Protein AF-A0A8C6F2P6-F1 (afdb_monomer_lite)

Radius of gyration: 25.36 Å; chains: 1; bounding box: 56×46×68 Å

Organism: Monodon monoceros (NCBI:txid40151)

Sequence (202 aa):
MPDSWDNNVYPEPPRRTPAPSPQTTLTNPITYFTKAFDLLVDRPVTLAREFIERQHAKNRYYYYHREFRRVPDITECKEKDILCMFEAEMQWRRDYKVDQEIVNIIQERLKACQQREGESYRQNCTKELEQFTQVAKAYQDRCESAPPQPAPSYSCFCHLTSQSSFQSPQSWVLDVLLISPISGGCRRKPPHLIPYLLNNLS

pLDDT: mean 73.58, std 22.23, range [26.72, 96.75]

Foldseek 3Di:
DDPPDDCLLVPDDPDDDDDDDDPDPDDDVVVVVVVCCCVVPVVVVVVVVVVVVVVCVVPPDDDDDDDDDDADAPVPDDPPPPVSPVVNVVVVVVLLVVLVVVLVSLVVNLVVLCVVCPPNSVPPVVVSVVLNVVSVVLNVVQLVLDDDDPDDPDDPPPPPPPDDDPDPPDDPDDDDDDPDPPPDPDDPRRDRSVVSSCVSVD

InterPro domains:
  IPR019377 NADH-ubiquinone oxidoreductase, subunit 10 [PF10249] (42-143)
  IPR039993 NADH dehydrogenase [ubiquinone] 1 beta subcomplex subunit 10 [PTHR13094] (1-146)

Structure (mmCIF, N/CA/C/O backbone):
data_AF-A0A8C6F2P6-F1
#
_entry.id   AF-A0A8C6F2P6-F1
#
loop_
_atom_site.group_PDB
_atom_site.id
_atom_site.type_symbol
_atom_site.label_atom_id
_atom_site.label_alt_id
_atom_site.label_comp_id
_atom_site.label_asym_id
_atom_site.label_entity_id
_atom_site.label_seq_id
_atom_site.pdbx_PDB_ins_code
_atom_site.Cartn_x
_atom_site.Cartn_y
_atom_site.Cartn_z
_atom_site.occupancy
_atom_site.B_iso_or_equiv
_atom_site.auth_seq_id
_atom_site.auth_comp_id
_atom_site.auth_asym_id
_atom_site.auth_atom_id
_atom_site.pdbx_PDB_model_num
ATOM 1 N N . MET A 1 1 ? 5.471 -7.894 -16.381 1.00 46.66 1 MET A N 1
ATOM 2 C CA . MET A 1 1 ? 5.264 -7.213 -15.091 1.00 46.66 1 MET A CA 1
ATOM 3 C C . MET A 1 1 ? 3.750 -7.214 -14.879 1.00 46.66 1 MET A C 1
ATOM 5 O O . MET A 1 1 ? 3.098 -6.762 -15.806 1.00 46.66 1 MET A O 1
ATOM 9 N N . PRO A 1 2 ? 3.168 -7.894 -13.870 1.00 58.34 2 PRO A N 1
ATOM 10 C CA . PRO A 1 2 ? 1.708 -8.006 -13.784 1.00 58.34 2 PRO A CA 1
ATOM 11 C C . PRO A 1 2 ? 1.078 -6.625 -13.563 1.00 58.34 2 PRO A C 1
ATOM 13 O O . PRO A 1 2 ? 1.587 -5.848 -12.766 1.00 58.34 2 PRO A O 1
ATOM 16 N N . ASP A 1 3 ? -0.028 -6.338 -14.247 1.00 59.94 3 ASP A N 1
ATOM 17 C CA . ASP A 1 3 ? -0.685 -5.018 -14.263 1.00 59.94 3 ASP A CA 1
ATOM 18 C C . ASP A 1 3 ? -1.428 -4.673 -12.950 1.00 59.94 3 ASP A C 1
ATOM 20 O O . ASP A 1 3 ? -2.363 -3.878 -12.947 1.00 59.94 3 ASP A O 1
ATOM 24 N N . SER A 1 4 ? -1.090 -5.319 -11.828 1.00 60.56 4 SER A N 1
ATOM 25 C CA . SER A 1 4 ? -1.931 -5.326 -10.624 1.00 60.56 4 SER A CA 1
ATOM 26 C C . SER A 1 4 ? -1.644 -4.218 -9.613 1.00 60.56 4 SER A C 1
ATOM 28 O O . SER A 1 4 ? -2.439 -4.056 -8.690 1.00 60.56 4 SER A O 1
ATOM 30 N N . TRP A 1 5 ? -0.523 -3.497 -9.704 1.00 69.69 5 TRP A N 1
ATOM 31 C CA . TRP A 1 5 ? -0.254 -2.387 -8.782 1.00 69.69 5 TRP A CA 1
ATOM 32 C C . TRP A 1 5 ? -0.695 -1.053 -9.368 1.00 69.69 5 TRP A C 1
ATOM 34 O O . TRP A 1 5 ? -0.497 -0.758 -10.544 1.00 69.69 5 TRP A O 1
ATOM 44 N N . ASP A 1 6 ? -1.277 -0.228 -8.505 1.00 77.88 6 ASP A N 1
ATOM 45 C CA . ASP A 1 6 ? -1.664 1.130 -8.849 1.00 77.88 6 ASP A CA 1
ATOM 46 C C . ASP A 1 6 ? -0.414 2.022 -8.925 1.00 77.88 6 ASP A C 1
ATOM 48 O O . ASP A 1 6 ? 0.260 2.262 -7.919 1.00 77.88 6 ASP A O 1
ATOM 52 N N . ASN A 1 7 ? -0.109 2.527 -10.125 1.00 73.19 7 ASN A N 1
ATOM 53 C CA . ASN A 1 7 ? 1.026 3.422 -10.376 1.00 73.19 7 ASN A CA 1
ATOM 54 C C . ASN A 1 7 ? 0.934 4.731 -9.574 1.00 73.19 7 ASN A C 1
ATOM 56 O O . ASN A 1 7 ? 1.956 5.369 -9.331 1.00 73.19 7 ASN A O 1
ATOM 60 N N . ASN A 1 8 ? -0.262 5.127 -9.125 1.00 76.81 8 ASN A N 1
ATOM 61 C CA . ASN A 1 8 ? -0.417 6.292 -8.256 1.00 76.81 8 ASN A CA 1
ATOM 62 C C . ASN A 1 8 ? 0.064 6.005 -6.823 1.00 76.81 8 ASN A C 1
ATOM 64 O O . ASN A 1 8 ? 0.518 6.902 -6.108 1.00 76.81 8 ASN A O 1
ATOM 68 N N . VAL A 1 9 ? -0.013 4.740 -6.392 1.00 80.88 9 VAL A N 1
ATOM 69 C CA . VAL A 1 9 ? 0.509 4.297 -5.095 1.00 80.88 9 VAL A CA 1
ATOM 70 C C . VAL A 1 9 ? 1.996 3.950 -5.192 1.00 80.88 9 VAL A C 1
ATOM 72 O O . VAL A 1 9 ? 2.742 4.214 -4.249 1.00 80.88 9 VAL A O 1
ATOM 75 N N . TYR A 1 10 ? 2.450 3.419 -6.322 1.00 80.56 10 TYR A N 1
ATOM 76 C CA . TYR A 1 10 ? 3.851 3.084 -6.566 1.00 80.56 10 TYR A CA 1
ATOM 77 C C . TYR A 1 10 ? 4.365 3.807 -7.814 1.00 80.56 10 TYR A C 1
ATOM 79 O O . TYR A 1 10 ? 4.415 3.216 -8.893 1.00 80.56 10 TYR A O 1
ATOM 87 N N . PRO A 1 11 ? 4.750 5.090 -7.690 1.00 79.75 11 PRO A N 1
ATOM 88 C CA . PRO A 1 11 ? 5.224 5.846 -8.835 1.00 79.75 11 PRO A CA 1
ATOM 89 C C . PRO A 1 11 ? 6.597 5.337 -9.293 1.00 79.75 11 PRO A C 1
ATOM 91 O O . PRO A 1 11 ? 7.581 5.307 -8.540 1.00 79.75 11 PRO A O 1
ATOM 94 N N . GLU A 1 12 ? 6.669 4.977 -10.572 1.00 77.06 12 GLU A N 1
ATOM 95 C CA . GLU A 1 12 ? 7.916 4.743 -11.288 1.00 77.06 12 GLU A CA 1
ATOM 96 C C . GLU A 1 12 ? 8.078 5.814 -12.376 1.00 77.06 12 GLU A C 1
ATOM 98 O O . GLU A 1 12 ? 7.203 5.952 -13.236 1.00 77.06 12 GLU A O 1
ATOM 103 N N . PRO A 1 13 ? 9.181 6.588 -12.379 1.00 76.56 13 PRO A N 1
ATOM 104 C CA . PRO A 1 13 ? 9.458 7.477 -13.496 1.00 76.56 13 PRO A CA 1
ATOM 105 C C . PRO A 1 13 ? 9.690 6.648 -14.771 1.00 76.56 13 PRO A C 1
ATOM 107 O O . PRO A 1 13 ? 10.211 5.529 -14.698 1.00 76.56 13 PRO A O 1
ATOM 110 N N . PRO A 1 14 ? 9.355 7.183 -15.960 1.00 78.62 14 PRO A N 1
ATOM 111 C CA . PRO A 1 14 ? 9.569 6.470 -17.212 1.00 78.62 14 PRO A CA 1
ATOM 112 C C . PRO A 1 14 ? 11.051 6.112 -17.367 1.00 78.62 14 PRO A C 1
ATOM 114 O O . PRO A 1 14 ? 11.929 6.963 -17.192 1.00 78.62 14 PRO A O 1
ATOM 117 N N . ARG A 1 15 ? 11.337 4.849 -17.704 1.00 76.62 15 ARG A N 1
ATOM 118 C CA . ARG A 1 15 ? 12.711 4.361 -17.878 1.00 76.62 15 ARG A CA 1
ATOM 119 C C . ARG A 1 15 ? 13.393 5.119 -19.018 1.00 76.62 15 ARG A C 1
ATOM 121 O O . ARG A 1 15 ? 13.010 4.985 -20.176 1.00 76.62 15 ARG A O 1
ATOM 128 N N . ARG A 1 16 ? 14.429 5.895 -18.690 1.00 74.88 16 ARG A N 1
ATOM 129 C CA . ARG A 1 16 ? 15.288 6.594 -19.658 1.00 74.88 16 ARG A CA 1
ATOM 130 C C . ARG A 1 16 ? 16.589 5.819 -19.834 1.00 74.88 16 ARG A C 1
ATOM 132 O O . ARG A 1 16 ? 17.617 6.188 -19.277 1.00 74.88 16 ARG A O 1
ATOM 139 N N . THR A 1 17 ? 16.547 4.715 -20.572 1.00 77.31 17 THR A N 1
ATOM 140 C CA . THR A 1 17 ? 17.775 4.021 -20.983 1.00 77.31 17 THR A CA 1
ATOM 141 C C . THR A 1 17 ? 18.340 4.707 -22.227 1.00 77.31 17 THR A C 1
ATOM 143 O O . THR A 1 17 ? 17.623 4.777 -23.230 1.00 77.31 17 THR A O 1
ATOM 146 N N . PRO A 1 18 ? 19.581 5.229 -22.199 1.00 78.75 18 PRO A N 1
ATOM 147 C CA . PRO A 1 18 ? 20.191 5.798 -23.393 1.00 78.75 18 PRO A CA 1
ATOM 148 C C . PRO A 1 18 ? 20.331 4.720 -24.470 1.00 78.75 18 PRO A C 1
ATOM 150 O O . PRO A 1 18 ? 20.558 3.546 -24.167 1.00 78.75 18 PRO A O 1
ATOM 153 N N . ALA A 1 19 ? 20.189 5.119 -25.735 1.00 78.75 19 ALA A N 1
ATOM 154 C CA . ALA A 1 19 ? 20.430 4.213 -26.847 1.00 78.75 19 ALA A CA 1
ATOM 155 C C . ALA A 1 19 ? 21.880 3.696 -26.776 1.00 78.75 19 ALA A C 1
ATOM 157 O O . ALA A 1 19 ? 22.791 4.500 -26.556 1.00 78.75 19 ALA A O 1
ATOM 158 N N . PRO A 1 20 ? 22.120 2.386 -26.961 1.00 76.25 20 PRO A N 1
ATOM 159 C CA . PRO A 1 20 ? 23.476 1.856 -26.986 1.00 76.25 20 PRO A CA 1
ATOM 160 C C . PRO A 1 20 ? 24.289 2.522 -28.106 1.00 76.25 20 PRO A C 1
ATOM 162 O O . PRO A 1 20 ? 23.975 2.349 -29.282 1.00 76.25 20 PRO A O 1
ATOM 165 N N . SER A 1 21 ? 25.332 3.278 -27.755 1.00 72.88 21 SER A N 1
ATOM 166 C CA . SER A 1 21 ? 26.277 3.883 -28.701 1.00 72.88 21 SER A CA 1
ATOM 167 C C . SER A 1 21 ? 27.622 3.140 -28.643 1.00 72.88 21 SER A C 1
ATOM 169 O O . SER A 1 21 ? 28.472 3.447 -27.803 1.00 72.88 21 SE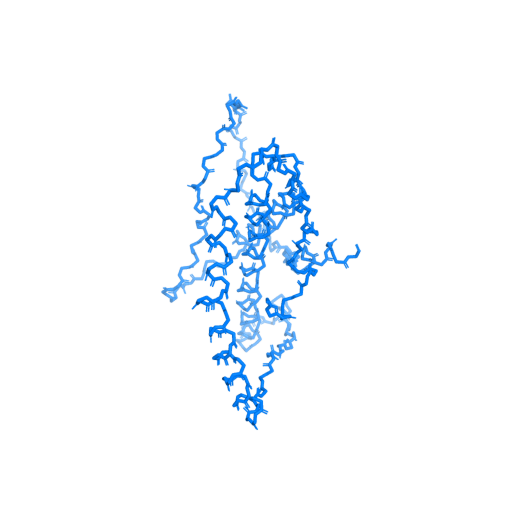R A O 1
ATOM 171 N N . PRO A 1 22 ? 27.841 2.110 -29.484 1.00 74.06 22 PRO A N 1
ATOM 172 C CA . PRO A 1 22 ? 29.105 1.381 -29.486 1.00 74.06 22 PRO A CA 1
ATOM 173 C C . PRO A 1 22 ? 30.228 2.290 -30.007 1.00 74.06 22 PRO A C 1
ATOM 175 O O . PRO A 1 22 ? 30.217 2.703 -31.162 1.00 74.06 22 PRO A O 1
ATOM 178 N N . GLN A 1 23 ? 31.199 2.611 -29.149 1.00 69.38 23 GLN A N 1
ATOM 179 C CA . GLN A 1 23 ? 32.386 3.396 -29.524 1.00 69.38 23 GLN A CA 1
ATOM 180 C C . GLN A 1 23 ? 33.466 2.542 -30.214 1.00 69.38 23 GLN A C 1
ATOM 182 O O . GLN A 1 23 ? 34.412 3.075 -30.787 1.00 69.38 23 GLN A O 1
ATOM 187 N N . THR A 1 24 ? 33.327 1.214 -30.172 1.00 70.69 24 THR A N 1
ATOM 188 C CA . THR A 1 24 ? 34.270 0.241 -30.729 1.00 70.69 24 THR A CA 1
ATOM 189 C C . THR A 1 24 ? 33.552 -0.734 -31.666 1.00 70.69 24 THR A C 1
ATOM 191 O O . THR A 1 24 ? 32.377 -1.051 -31.487 1.00 70.69 24 THR A O 1
ATOM 194 N N . THR A 1 25 ? 34.264 -1.227 -32.683 1.00 68.44 25 THR A N 1
ATOM 195 C CA . THR A 1 25 ? 33.764 -2.242 -33.632 1.00 68.44 25 THR A CA 1
ATOM 196 C C . THR A 1 25 ? 33.725 -3.652 -33.034 1.00 68.44 25 THR A C 1
ATOM 198 O O . THR A 1 25 ? 33.113 -4.554 -33.606 1.00 68.44 25 THR A O 1
ATOM 201 N N . LEU A 1 26 ? 34.370 -3.854 -31.878 1.00 69.56 26 LEU A N 1
ATOM 202 C CA . LEU A 1 26 ? 34.369 -5.120 -31.157 1.00 69.56 26 LEU A CA 1
ATOM 203 C C . LEU A 1 26 ? 33.031 -5.298 -30.428 1.00 69.56 26 LEU A C 1
ATOM 205 O O . LEU A 1 26 ? 32.607 -4.446 -29.651 1.00 69.56 26 LEU A O 1
ATOM 209 N N . THR A 1 27 ? 32.356 -6.418 -30.678 1.00 72.44 27 THR A N 1
ATOM 210 C CA . THR A 1 27 ? 31.043 -6.695 -30.081 1.00 72.44 27 THR A CA 1
ATOM 211 C C . THR A 1 27 ? 31.173 -6.942 -28.576 1.00 72.44 27 THR A C 1
ATOM 213 O O . THR A 1 27 ? 31.923 -7.818 -28.150 1.00 72.44 27 THR A O 1
ATOM 216 N N . ASN A 1 28 ? 30.413 -6.202 -27.762 1.00 78.06 28 ASN A N 1
ATOM 217 C CA . ASN A 1 28 ? 30.396 -6.384 -26.309 1.00 78.06 28 ASN A CA 1
ATOM 218 C C . ASN A 1 28 ? 29.835 -7.773 -25.940 1.00 78.06 28 ASN A C 1
ATOM 220 O O . ASN A 1 28 ? 28.692 -8.068 -26.317 1.00 78.06 28 ASN A O 1
ATOM 224 N N . PRO A 1 29 ? 30.551 -8.602 -25.152 1.00 86.44 29 PRO A N 1
ATOM 225 C CA . PRO A 1 29 ? 30.120 -9.967 -24.824 1.00 86.44 29 PRO A CA 1
ATOM 226 C C . PRO A 1 29 ? 28.789 -10.000 -24.062 1.00 86.44 29 PRO A C 1
ATOM 228 O O . PRO A 1 29 ? 28.013 -10.939 -24.214 1.00 86.44 29 PRO A O 1
ATOM 231 N N . ILE A 1 30 ? 28.476 -8.936 -23.315 1.00 85.44 30 ILE A N 1
ATOM 232 C CA . ILE A 1 30 ? 27.203 -8.762 -22.599 1.00 85.44 30 ILE A CA 1
ATOM 233 C C . ILE A 1 30 ? 26.008 -8.923 -23.549 1.00 85.44 30 ILE A C 1
ATOM 235 O O . ILE A 1 30 ? 25.045 -9.595 -23.204 1.00 85.44 30 ILE A O 1
ATOM 239 N N . THR A 1 31 ? 26.087 -8.389 -24.772 1.00 84.75 31 THR A N 1
ATOM 240 C CA . THR A 1 31 ? 24.979 -8.463 -25.742 1.00 84.75 31 THR A CA 1
ATOM 241 C C . THR A 1 31 ? 24.744 -9.867 -26.301 1.00 84.75 31 THR A C 1
ATOM 243 O O . THR A 1 31 ? 23.639 -10.179 -26.742 1.00 84.75 31 THR A O 1
ATOM 246 N N . TYR A 1 32 ? 25.772 -10.719 -26.299 1.00 87.50 32 TYR A N 1
ATOM 247 C CA . TYR A 1 32 ? 25.639 -12.124 -26.676 1.00 87.50 32 TYR A CA 1
ATOM 248 C C . TYR A 1 32 ? 25.040 -12.932 -25.525 1.00 87.50 32 TYR A C 1
ATOM 250 O O . TYR A 1 32 ? 24.108 -13.703 -25.740 1.00 87.50 32 TYR A O 1
ATOM 258 N N . PHE A 1 33 ? 25.524 -12.709 -24.298 1.00 91.31 33 PHE A N 1
ATOM 259 C CA . PHE A 1 33 ? 24.988 -13.365 -23.107 1.00 91.31 33 PHE A CA 1
ATOM 260 C C . PHE A 1 33 ? 23.517 -13.030 -22.863 1.00 91.31 33 PHE A C 1
ATOM 262 O O . PHE A 1 33 ? 22.756 -13.945 -22.563 1.00 91.31 33 PHE A O 1
ATOM 269 N N . THR A 1 34 ? 23.089 -11.775 -23.046 1.00 89.56 34 THR A N 1
ATOM 270 C CA . THR A 1 34 ? 21.667 -11.413 -22.916 1.00 89.56 34 THR A CA 1
ATOM 271 C C . THR A 1 34 ? 20.818 -12.146 -23.947 1.00 89.56 34 THR A C 1
ATOM 273 O O . THR A 1 34 ? 19.865 -12.813 -23.578 1.00 89.56 34 THR A O 1
ATOM 276 N N . LYS A 1 35 ? 21.221 -12.155 -25.224 1.00 90.50 35 LYS A N 1
ATOM 277 C CA . LYS A 1 35 ? 20.496 -12.894 -26.273 1.00 90.50 35 LYS A CA 1
ATOM 278 C C . LYS A 1 35 ? 20.448 -14.403 -26.020 1.00 90.50 35 LYS A C 1
ATOM 280 O O . LYS A 1 35 ? 19.440 -15.043 -26.309 1.00 90.50 35 LYS A O 1
ATOM 285 N N . ALA A 1 36 ? 21.538 -14.980 -25.515 1.00 93.88 36 ALA A N 1
ATOM 286 C CA . ALA A 1 36 ? 21.587 -16.392 -25.155 1.00 93.88 36 ALA A CA 1
ATOM 287 C C . ALA A 1 36 ? 20.653 -16.692 -23.975 1.00 93.88 36 ALA A C 1
ATOM 289 O O . ALA A 1 36 ? 19.927 -17.682 -24.019 1.00 93.88 36 ALA A O 1
ATOM 290 N N . PHE A 1 37 ? 20.627 -15.827 -22.961 1.00 94.25 37 PHE A N 1
ATOM 291 C CA . PHE A 1 37 ? 19.714 -15.934 -21.825 1.00 94.25 37 PHE A CA 1
ATOM 292 C C . PHE A 1 37 ? 18.248 -15.807 -22.260 1.00 94.25 37 PHE A C 1
ATOM 294 O O . PHE A 1 37 ? 17.435 -16.664 -21.910 1.00 94.25 37 PHE A O 1
ATOM 301 N N . ASP A 1 38 ? 17.934 -14.828 -23.1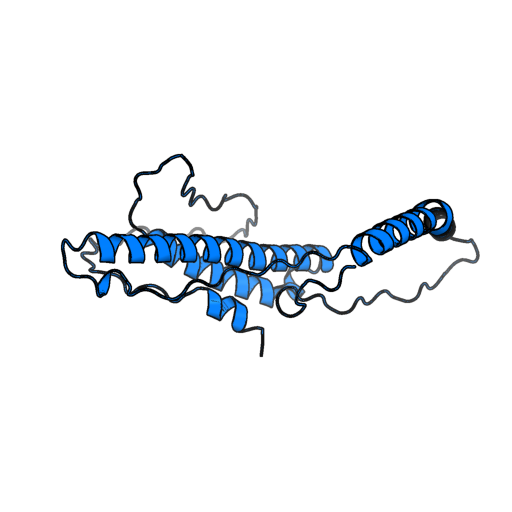10 1.00 92.56 38 ASP A N 1
ATOM 302 C CA . ASP A 1 38 ? 16.588 -14.617 -23.646 1.00 92.56 38 ASP A CA 1
ATOM 303 C C . ASP A 1 38 ? 16.075 -15.875 -24.375 1.00 92.56 38 ASP A C 1
ATOM 305 O O . ASP A 1 38 ? 14.917 -16.280 -24.243 1.00 92.56 38 ASP A O 1
ATOM 309 N N . LEU A 1 39 ? 16.951 -16.522 -25.153 1.00 94.56 39 LEU A N 1
ATOM 310 C CA . LEU A 1 39 ? 16.616 -17.712 -25.934 1.00 94.56 39 LEU A CA 1
ATOM 311 C C . LEU A 1 39 ? 16.529 -18.985 -25.081 1.00 94.56 39 LEU A C 1
ATOM 313 O O . LEU A 1 39 ? 15.616 -19.785 -25.285 1.00 94.56 39 LEU A O 1
ATOM 317 N N . LEU A 1 40 ? 17.490 -19.195 -24.179 1.00 94.94 40 LEU A N 1
ATOM 318 C CA . LEU A 1 40 ? 17.643 -20.444 -23.428 1.00 94.94 40 LEU A CA 1
ATOM 319 C C . LEU A 1 40 ? 16.801 -20.489 -22.153 1.00 94.94 40 LEU A C 1
ATOM 321 O O . LEU A 1 40 ? 16.436 -21.580 -21.724 1.00 94.94 40 LEU A O 1
ATOM 325 N N . VAL A 1 41 ? 16.508 -19.338 -21.543 1.00 95.38 41 VAL A N 1
ATOM 326 C CA . VAL A 1 41 ? 15.847 -19.254 -20.233 1.00 95.38 41 VAL A CA 1
ATOM 327 C C . VAL A 1 41 ? 14.512 -18.524 -20.335 1.00 95.38 41 VAL A C 1
ATOM 329 O O . VAL A 1 41 ? 13.477 -19.130 -20.052 1.00 95.38 41 VAL A O 1
ATOM 332 N N . ASP A 1 42 ? 14.488 -17.270 -20.791 1.00 94.56 42 ASP A N 1
ATOM 333 C CA . ASP A 1 42 ? 13.252 -16.471 -20.746 1.00 94.56 42 ASP A CA 1
ATOM 334 C C . ASP A 1 42 ? 12.153 -17.024 -21.654 1.00 94.56 42 ASP A C 1
ATOM 336 O O . ASP A 1 42 ? 10.991 -17.108 -21.246 1.00 94.56 42 ASP A O 1
ATOM 340 N N . ARG A 1 43 ? 12.490 -17.461 -22.873 1.00 94.88 43 ARG A N 1
ATOM 341 C CA . ARG A 1 43 ? 11.512 -18.075 -23.785 1.00 94.88 43 ARG A CA 1
ATOM 342 C C . ARG A 1 43 ? 10.850 -19.338 -23.227 1.00 94.88 43 ARG A C 1
ATOM 344 O O . ARG A 1 43 ? 9.617 -19.368 -23.198 1.00 94.88 43 ARG A O 1
ATOM 351 N N . PRO A 1 44 ? 11.583 -20.381 -22.791 1.00 96.75 44 PRO A N 1
ATOM 352 C CA . PRO A 1 44 ? 10.933 -21.565 -22.235 1.00 96.75 44 PRO A CA 1
ATOM 353 C C . PRO A 1 44 ? 10.149 -21.259 -20.952 1.00 96.75 44 PRO A C 1
ATOM 355 O O . PRO A 1 44 ? 9.058 -21.803 -20.775 1.00 96.75 44 PRO A O 1
ATOM 358 N N . VAL A 1 45 ? 10.632 -20.346 -20.099 1.00 96.12 45 VAL A N 1
ATOM 359 C CA . VAL A 1 45 ? 9.893 -19.891 -18.906 1.00 96.12 45 VAL A CA 1
ATOM 360 C C . VAL A 1 45 ? 8.586 -19.193 -19.293 1.00 96.12 45 VAL A C 1
ATOM 362 O O . VAL A 1 45 ? 7.548 -19.446 -18.679 1.00 96.12 45 VAL A O 1
ATOM 365 N N . THR A 1 46 ? 8.599 -18.374 -20.345 1.00 94.62 46 THR A N 1
ATOM 366 C CA . THR A 1 46 ? 7.396 -17.696 -20.853 1.00 94.62 46 THR A CA 1
ATOM 367 C C . THR A 1 46 ? 6.372 -18.701 -21.381 1.00 94.62 46 THR A C 1
ATOM 369 O O . THR A 1 46 ? 5.203 -18.626 -21.010 1.00 94.62 46 THR A O 1
ATOM 372 N N . LEU A 1 47 ? 6.796 -19.712 -22.147 1.00 95.62 47 LEU A N 1
ATOM 373 C CA . LEU A 1 47 ? 5.895 -20.770 -22.630 1.00 95.62 47 LEU A CA 1
ATOM 374 C C . LEU A 1 47 ? 5.278 -21.585 -21.483 1.00 95.62 47 LEU A C 1
ATOM 376 O O . LEU A 1 47 ? 4.091 -21.925 -21.525 1.00 95.62 47 LEU A O 1
ATOM 380 N N . ALA A 1 48 ? 6.063 -21.890 -20.446 1.00 96.31 48 ALA A N 1
ATOM 381 C CA . ALA A 1 48 ? 5.566 -22.565 -19.250 1.00 96.31 48 ALA A CA 1
ATOM 382 C C . ALA A 1 48 ? 4.544 -21.695 -18.499 1.00 96.31 48 ALA A C 1
ATOM 384 O O . ALA A 1 48 ? 3.475 -22.184 -18.124 1.00 96.31 48 ALA A O 1
ATOM 385 N N . ARG A 1 49 ? 4.825 -20.394 -18.343 1.00 94.12 49 ARG A N 1
ATOM 386 C CA . ARG A 1 49 ? 3.890 -19.419 -17.765 1.00 94.12 49 ARG A CA 1
ATOM 387 C C . ARG A 1 49 ? 2.580 -19.364 -18.554 1.00 94.12 49 ARG A C 1
ATOM 389 O O . ARG A 1 49 ? 1.519 -19.492 -17.953 1.00 94.12 49 ARG A O 1
ATOM 396 N N . GLU A 1 50 ? 2.636 -19.260 -19.879 1.00 94.75 50 GLU A N 1
ATOM 397 C CA . GLU A 1 50 ? 1.449 -19.258 -20.748 1.00 94.75 50 GLU A CA 1
ATOM 398 C C . GLU A 1 50 ? 0.647 -20.562 -20.650 1.00 94.75 50 GLU A C 1
ATOM 400 O O . GLU A 1 50 ? -0.581 -20.566 -20.758 1.00 94.75 50 GLU A O 1
ATOM 405 N N . PHE A 1 51 ? 1.315 -21.704 -20.479 1.00 96.00 51 PHE A N 1
ATOM 406 C CA . PHE A 1 51 ? 0.636 -22.980 -20.263 1.00 96.00 51 PHE A CA 1
ATOM 407 C C . PHE A 1 51 ? -0.131 -23.001 -18.933 1.00 96.00 51 PHE A C 1
ATOM 409 O O . PHE A 1 51 ? -1.286 -23.436 -18.901 1.00 96.00 51 PHE A O 1
ATOM 416 N N . ILE A 1 52 ? 0.480 -22.495 -17.861 1.00 94.44 52 ILE A N 1
ATOM 417 C CA . ILE A 1 52 ? -0.136 -22.384 -16.532 1.00 94.44 52 ILE A CA 1
ATOM 418 C C . ILE A 1 52 ? -1.305 -21.391 -16.564 1.00 94.44 52 ILE A C 1
ATOM 420 O O . ILE A 1 52 ? -2.408 -21.725 -16.124 1.00 94.44 52 ILE A O 1
ATOM 424 N N . GLU A 1 53 ? -1.113 -20.210 -17.154 1.00 93.06 53 GLU A N 1
ATOM 425 C CA . GLU A 1 53 ? -2.159 -19.194 -17.310 1.00 93.06 53 GLU A CA 1
ATOM 426 C C . GLU A 1 53 ? -3.349 -19.727 -18.121 1.00 93.06 53 GLU A C 1
ATOM 428 O O . GLU A 1 53 ? -4.496 -19.473 -17.754 1.00 93.06 53 GLU A O 1
ATOM 433 N N . ARG A 1 54 ? -3.120 -20.558 -19.150 1.00 94.50 54 ARG A N 1
ATOM 434 C CA . ARG A 1 54 ? -4.197 -21.256 -19.877 1.00 94.50 54 ARG A CA 1
ATOM 435 C C . ARG A 1 54 ? -5.019 -22.190 -18.988 1.00 94.50 54 ARG A C 1
ATOM 437 O O . ARG A 1 54 ? -6.222 -22.303 -19.209 1.00 94.50 54 ARG A O 1
ATOM 444 N N . GLN A 1 55 ? -4.420 -22.861 -18.002 1.00 95.06 55 GLN A N 1
ATOM 445 C CA . GLN A 1 55 ? -5.189 -23.685 -17.060 1.00 95.06 55 GLN A CA 1
ATOM 446 C C . GLN A 1 55 ? -5.926 -22.826 -16.028 1.00 95.06 55 GLN A C 1
ATOM 448 O O . GLN A 1 55 ? -7.109 -23.059 -15.784 1.00 95.06 55 GLN A O 1
ATOM 453 N N . HIS A 1 56 ? -5.281 -21.790 -15.484 1.00 92.31 56 HIS A N 1
ATOM 454 C CA . HIS A 1 56 ? -5.942 -20.829 -14.592 1.00 92.31 56 HIS A CA 1
ATOM 455 C C . HIS A 1 56 ? -7.105 -20.100 -15.279 1.00 92.31 56 HIS A C 1
ATOM 457 O O . HIS A 1 56 ? -8.119 -19.816 -14.646 1.00 92.31 56 HIS A O 1
ATOM 463 N N . ALA A 1 57 ? -7.005 -19.839 -16.584 1.00 92.56 57 ALA A N 1
ATOM 464 C CA . ALA A 1 57 ? -8.072 -19.214 -17.356 1.00 92.56 57 ALA A CA 1
ATOM 465 C C . ALA A 1 57 ? -9.315 -20.106 -17.498 1.00 92.56 57 ALA A C 1
ATOM 467 O O . ALA A 1 57 ? -10.410 -19.563 -17.623 1.00 92.56 57 ALA A O 1
ATOM 468 N N . LYS A 1 58 ? -9.163 -21.439 -17.454 1.00 94.25 58 LYS A N 1
ATOM 469 C CA . LYS A 1 58 ? -10.297 -22.380 -17.478 1.00 94.2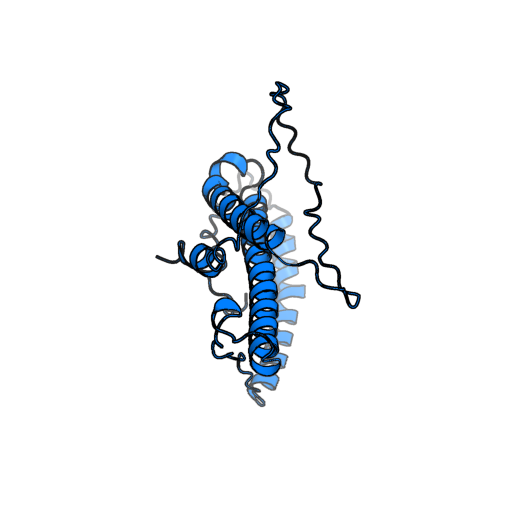5 58 LYS A CA 1
ATOM 470 C C . LYS A 1 58 ? -11.088 -22.350 -16.171 1.00 94.25 58 LYS A C 1
ATOM 472 O O . LYS A 1 58 ? -12.309 -22.391 -16.215 1.00 94.25 58 LYS A O 1
ATOM 477 N N . ASN A 1 59 ? -10.396 -22.228 -15.035 1.00 92.44 59 ASN A N 1
ATOM 478 C CA . ASN A 1 59 ? -10.994 -22.208 -13.698 1.00 92.44 59 ASN A CA 1
ATOM 479 C C . ASN A 1 59 ? -10.592 -20.926 -12.955 1.00 92.44 59 ASN A C 1
ATOM 481 O O . ASN A 1 59 ? -9.675 -20.932 -12.131 1.00 92.44 59 ASN A O 1
ATOM 485 N N . ARG A 1 60 ? -11.273 -19.813 -13.258 1.00 91.38 60 ARG A N 1
ATOM 486 C CA . ARG A 1 60 ? -11.036 -18.531 -12.580 1.00 91.38 60 ARG A CA 1
ATOM 487 C C . ARG A 1 60 ? -11.742 -18.499 -11.225 1.00 91.38 60 ARG A C 1
ATOM 489 O O . ARG A 1 60 ? -12.949 -18.709 -11.153 1.00 91.38 60 ARG A O 1
ATOM 496 N N . TYR A 1 61 ? -10.992 -18.172 -10.176 1.00 92.25 61 TYR A N 1
ATOM 497 C CA . TYR A 1 61 ? -11.523 -17.915 -8.839 1.00 92.25 61 TYR A CA 1
ATOM 498 C C . TYR A 1 61 ? -11.474 -16.419 -8.544 1.00 92.25 61 TYR A C 1
ATOM 500 O O . TYR A 1 61 ? -10.458 -15.768 -8.787 1.00 92.25 61 TYR A O 1
ATOM 508 N N . TYR A 1 62 ? -12.570 -15.887 -8.013 1.00 93.44 62 TYR A N 1
ATOM 509 C CA . TYR A 1 62 ? -12.676 -14.486 -7.621 1.00 93.44 62 TYR A CA 1
ATOM 510 C C . TYR A 1 62 ? -12.503 -14.357 -6.109 1.00 93.44 62 TYR A C 1
ATOM 512 O O . TYR A 1 62 ? -13.088 -15.127 -5.347 1.00 93.44 62 TYR A O 1
ATOM 520 N N . TYR A 1 63 ? -11.721 -13.368 -5.685 1.00 92.25 63 TYR A N 1
ATOM 521 C CA . TYR A 1 63 ? -11.605 -12.957 -4.290 1.00 92.25 63 TYR A CA 1
ATOM 522 C C . TYR A 1 63 ? -11.983 -11.479 -4.174 1.00 92.25 63 TYR A C 1
ATOM 524 O O . TYR A 1 63 ? -11.710 -10.691 -5.078 1.00 92.25 63 TYR A O 1
ATOM 532 N N . TYR A 1 64 ? -12.617 -11.109 -3.063 1.00 94.19 64 TYR A N 1
ATOM 533 C CA . TYR A 1 64 ? -13.046 -9.737 -2.795 1.00 94.19 64 TYR A CA 1
ATOM 534 C C . TYR A 1 64 ? -12.278 -9.170 -1.609 1.00 94.19 64 TYR A C 1
ATOM 536 O O . TYR A 1 64 ? -11.965 -9.888 -0.656 1.00 94.19 64 TYR A O 1
ATOM 544 N N . HIS A 1 65 ? -11.992 -7.871 -1.656 1.00 93.50 65 HIS A N 1
ATOM 545 C CA . HIS A 1 65 ? -11.430 -7.172 -0.512 1.00 93.50 65 HIS A CA 1
ATOM 546 C C . HIS A 1 65 ? -12.525 -6.935 0.534 1.00 93.50 65 HIS A C 1
ATOM 548 O O . HIS A 1 65 ? -13.657 -6.594 0.195 1.00 93.50 65 HIS A O 1
ATOM 554 N N . ARG A 1 66 ? -12.213 -7.155 1.814 1.00 94.31 66 ARG A N 1
ATOM 555 C CA . ARG A 1 66 ? -13.198 -6.999 2.888 1.00 94.31 66 ARG A CA 1
ATOM 556 C C . ARG A 1 66 ? -13.341 -5.529 3.262 1.00 94.31 66 ARG A C 1
ATOM 558 O O . ARG A 1 66 ? -12.391 -4.923 3.745 1.00 94.31 66 ARG A O 1
ATOM 565 N N . GLU A 1 67 ? -14.552 -5.001 3.139 1.00 94.44 67 GLU A N 1
ATOM 566 C CA . GLU A 1 67 ? -14.885 -3.644 3.571 1.00 94.44 67 GLU A CA 1
ATOM 567 C C . GLU A 1 67 ? -15.485 -3.654 4.982 1.00 94.44 67 GLU A C 1
ATOM 569 O O . GLU A 1 67 ? -16.458 -4.356 5.270 1.00 94.44 67 GLU A O 1
ATOM 574 N N . PHE A 1 68 ? -14.890 -2.876 5.888 1.00 94.00 68 PHE A N 1
ATOM 575 C CA . PHE A 1 68 ? -15.395 -2.692 7.247 1.00 94.00 68 PHE A CA 1
ATOM 576 C C . PHE A 1 68 ? -16.130 -1.358 7.349 1.00 94.00 68 PHE A C 1
ATOM 578 O O . PHE A 1 68 ? -15.575 -0.305 7.039 1.00 94.00 68 PHE A O 1
ATOM 585 N N . ARG A 1 69 ? -17.374 -1.394 7.832 1.00 93.00 69 ARG A N 1
ATOM 586 C CA . ARG A 1 69 ? -18.136 -0.177 8.135 1.00 93.00 69 ARG A CA 1
ATOM 587 C C . ARG A 1 69 ? -17.532 0.524 9.355 1.00 93.00 69 ARG A C 1
ATOM 589 O O . ARG A 1 69 ? -17.002 -0.138 10.247 1.00 93.00 69 ARG A O 1
ATOM 596 N N . ARG A 1 70 ? -17.622 1.856 9.385 1.00 91.62 70 ARG A N 1
ATOM 597 C CA . ARG A 1 70 ? -17.200 2.663 10.535 1.00 91.62 70 ARG A CA 1
ATOM 598 C C . ARG A 1 70 ? -18.210 2.518 11.681 1.00 91.62 70 ARG A C 1
ATOM 600 O O . ARG A 1 70 ? -19.415 2.580 11.457 1.00 91.62 70 ARG A O 1
ATOM 607 N N . VAL A 1 71 ? -17.678 2.315 12.875 1.00 91.12 71 VAL A N 1
ATOM 608 C CA . VAL A 1 71 ? -18.315 2.257 14.195 1.00 91.12 71 VAL A CA 1
ATOM 609 C C . VAL A 1 71 ? -18.003 3.575 14.921 1.00 91.12 71 VAL A C 1
ATOM 611 O O . VAL A 1 71 ? -16.952 4.165 14.628 1.00 91.12 71 VAL A O 1
ATOM 614 N N . PRO A 1 72 ? -18.880 4.051 15.827 1.00 89.12 72 PRO A N 1
ATOM 615 C CA . PRO A 1 72 ? -18.575 5.173 16.715 1.00 89.12 72 PRO A CA 1
ATOM 616 C C . PRO A 1 72 ? -17.238 4.993 17.446 1.00 89.12 72 PRO A C 1
ATOM 618 O O . PRO A 1 72 ? -16.852 3.887 17.832 1.00 89.12 72 PRO A O 1
ATOM 621 N N . ASP A 1 73 ? -16.518 6.099 17.619 1.00 85.56 73 ASP A N 1
ATOM 622 C CA . ASP A 1 73 ? -15.262 6.115 18.365 1.00 85.56 73 ASP A CA 1
ATOM 623 C C . ASP A 1 73 ? -15.523 6.033 19.880 1.00 85.56 73 ASP A C 1
ATOM 625 O O . ASP A 1 73 ? -16.607 6.345 20.374 1.00 85.56 73 ASP A O 1
ATOM 629 N N . ILE A 1 74 ? -14.488 5.683 20.651 1.00 81.88 74 ILE A N 1
ATOM 630 C CA . ILE A 1 74 ? -14.590 5.511 22.111 1.00 81.88 74 ILE A CA 1
ATOM 631 C C . ILE A 1 74 ? -15.090 6.765 22.851 1.00 81.88 74 ILE A C 1
ATOM 633 O O . ILE A 1 74 ? -15.666 6.653 23.926 1.00 81.88 74 ILE A O 1
ATOM 637 N N . THR A 1 75 ? -14.903 7.956 22.274 1.00 84.44 75 THR A N 1
ATOM 638 C CA . THR A 1 75 ? -15.347 9.238 22.846 1.00 84.44 75 THR A CA 1
ATOM 639 C C . THR A 1 75 ? -16.863 9.405 22.867 1.00 84.44 75 THR A C 1
ATOM 641 O O . THR A 1 75 ? -17.370 10.226 23.624 1.00 84.44 75 THR A O 1
ATOM 644 N N . GLU A 1 76 ? -17.582 8.665 22.025 1.00 87.00 76 GLU A N 1
ATOM 645 C CA . GLU A 1 76 ? -19.045 8.714 21.924 1.00 87.00 76 GLU A CA 1
ATOM 646 C C . GLU A 1 76 ? -19.716 7.609 22.759 1.00 87.00 76 GLU A C 1
ATOM 648 O O . GLU A 1 76 ? -20.930 7.636 22.974 1.00 87.00 76 GLU A O 1
ATOM 653 N N . CYS A 1 77 ? -18.936 6.646 23.261 1.00 87.00 77 CYS A N 1
ATOM 654 C CA . CYS A 1 77 ? -19.434 5.552 24.086 1.00 87.00 77 CYS A CA 1
ATOM 655 C C . CYS A 1 77 ? -19.761 6.015 25.513 1.00 87.00 77 CYS A C 1
ATOM 657 O O . CYS A 1 77 ? -19.030 6.790 26.130 1.00 87.00 77 CYS A O 1
ATOM 659 N N . LYS A 1 78 ? -20.848 5.475 26.080 1.00 90.56 78 LYS A N 1
ATOM 660 C CA . LYS A 1 78 ? -21.176 5.657 27.501 1.00 90.56 78 LYS A CA 1
ATOM 661 C C . LYS A 1 78 ? -20.205 4.864 28.372 1.00 90.56 78 LYS A C 1
ATOM 663 O O . LYS A 1 78 ? -19.810 3.749 28.032 1.00 90.56 78 LYS A O 1
ATOM 668 N N . GLU A 1 79 ? -19.880 5.407 29.539 1.00 87.19 79 GLU A N 1
ATOM 669 C CA . GLU A 1 79 ? -19.072 4.695 30.526 1.00 87.19 79 GLU A CA 1
ATOM 670 C C . GLU A 1 79 ? -19.737 3.360 30.909 1.00 87.19 79 GLU A C 1
ATOM 672 O O . GLU A 1 79 ? -20.936 3.313 31.192 1.00 87.19 79 GLU A O 1
ATOM 677 N N . LYS A 1 80 ? -18.942 2.280 30.946 1.00 87.62 80 LYS A N 1
ATOM 678 C CA . LYS A 1 80 ? -19.352 0.890 31.255 1.00 87.62 80 LYS A CA 1
ATOM 679 C C . LYS A 1 80 ? -20.164 0.161 30.175 1.00 87.62 80 LYS A C 1
ATOM 681 O O . LYS A 1 80 ? -20.539 -0.989 30.403 1.00 87.62 80 LYS A O 1
ATOM 686 N N . ASP A 1 81 ? -20.381 0.749 29.000 1.00 91.88 81 ASP A N 1
ATOM 687 C CA . ASP A 1 81 ? -20.912 0.007 27.852 1.00 91.88 81 ASP A CA 1
ATOM 688 C C . ASP A 1 81 ? -19.798 -0.816 27.181 1.00 91.88 81 ASP A C 1
ATOM 690 O O . ASP A 1 81 ? -19.032 -0.325 26.349 1.00 91.88 81 ASP A O 1
ATOM 694 N N . ILE A 1 82 ? -19.680 -2.081 27.590 1.00 89.75 82 ILE A N 1
ATOM 695 C CA . ILE A 1 82 ? -18.614 -2.987 27.136 1.00 89.75 82 ILE A CA 1
ATOM 696 C C . ILE A 1 82 ? -18.725 -3.274 25.633 1.00 89.75 82 ILE A C 1
ATOM 698 O O . ILE A 1 82 ? -17.698 -3.421 24.974 1.00 89.75 82 ILE A O 1
ATOM 702 N N . LEU A 1 83 ? -19.940 -3.332 25.078 1.00 91.50 83 LEU A N 1
ATOM 703 C CA . LEU A 1 83 ? -20.139 -3.635 23.660 1.00 91.50 83 LEU A CA 1
ATOM 704 C C . LEU A 1 83 ? -19.664 -2.470 22.788 1.00 91.50 83 LEU A C 1
ATOM 706 O O . LEU A 1 83 ? -18.875 -2.687 21.870 1.00 91.50 83 LEU A O 1
ATOM 710 N N . CYS A 1 84 ? -20.055 -1.238 23.133 1.00 89.00 84 CYS A N 1
ATOM 711 C CA . CYS A 1 84 ? -19.600 -0.039 22.419 1.00 89.00 84 CYS A CA 1
ATOM 712 C C . CYS A 1 84 ? -18.070 0.092 22.461 1.00 89.00 84 CYS A C 1
ATOM 714 O O . CYS A 1 84 ? -17.420 0.270 21.429 1.00 89.00 84 CYS A O 1
ATOM 716 N N . MET A 1 85 ? -17.475 -0.070 23.648 1.00 83.19 85 MET A N 1
ATOM 717 C CA . MET A 1 85 ? -16.021 0.016 23.811 1.00 83.19 85 MET A CA 1
ATOM 718 C C . MET A 1 85 ? -15.281 -1.076 23.028 1.00 83.19 85 MET A C 1
ATOM 720 O O . MET A 1 85 ? -14.254 -0.792 22.414 1.00 83.19 85 MET A O 1
ATOM 724 N N . PHE A 1 86 ? -15.806 -2.304 23.005 1.00 88.69 86 PHE A N 1
ATOM 725 C CA . PHE A 1 86 ? -15.200 -3.416 22.274 1.00 88.69 86 PHE A CA 1
ATOM 726 C C . PHE A 1 86 ? -15.179 -3.174 20.760 1.00 88.69 86 PHE A C 1
ATOM 728 O O . PHE A 1 86 ? -14.151 -3.386 20.111 1.00 88.69 86 PHE A O 1
ATOM 735 N N . GLU A 1 87 ? -16.286 -2.709 20.177 1.00 89.00 87 GLU A N 1
ATOM 736 C CA . GLU A 1 87 ? -16.345 -2.429 18.740 1.00 89.00 87 GLU A CA 1
ATOM 737 C C . GLU A 1 87 ? -15.415 -1.270 18.347 1.00 89.00 87 GLU A C 1
ATOM 739 O O . GLU A 1 87 ? -14.685 -1.377 17.350 1.00 89.00 87 GLU A O 1
ATOM 744 N N . ALA A 1 88 ? -15.380 -0.210 19.162 1.00 86.81 88 ALA A N 1
ATOM 745 C CA . ALA A 1 88 ? -14.487 0.931 18.979 1.00 86.81 88 ALA A CA 1
ATOM 746 C C . ALA A 1 88 ? -13.005 0.522 19.079 1.00 86.81 88 ALA A C 1
ATOM 748 O O . ALA A 1 88 ? -12.190 0.906 18.233 1.00 86.81 88 ALA A O 1
ATOM 749 N N . GLU A 1 89 ? -12.643 -0.314 20.057 1.00 84.88 89 GLU A N 1
ATOM 750 C CA . GLU A 1 89 ? -11.276 -0.820 20.200 1.00 84.88 89 GLU A CA 1
ATOM 751 C C . GLU A 1 89 ? -10.869 -1.687 18.999 1.00 84.88 89 GLU A C 1
ATOM 753 O O . GLU A 1 89 ? -9.768 -1.546 18.458 1.00 84.88 89 GLU A O 1
ATOM 758 N N . MET A 1 90 ? -11.763 -2.556 18.525 1.00 87.19 90 MET A N 1
ATOM 759 C CA . MET A 1 90 ? -11.503 -3.390 17.350 1.00 87.19 90 MET A CA 1
ATOM 760 C C . MET A 1 90 ? -11.342 -2.559 16.072 1.00 87.19 90 MET A C 1
ATOM 762 O O . MET A 1 90 ? -10.536 -2.923 15.211 1.00 87.19 90 MET A O 1
ATOM 766 N N . GLN A 1 91 ? -12.074 -1.451 15.933 1.00 89.81 91 GLN A N 1
ATOM 767 C CA . GLN A 1 91 ? -11.861 -0.489 14.850 1.00 89.81 91 GLN A CA 1
ATOM 768 C C . GLN A 1 91 ? -10.488 0.170 14.948 1.00 89.81 91 GLN A C 1
ATOM 770 O O . GLN A 1 91 ? -9.748 0.162 13.963 1.00 89.81 91 GLN A O 1
ATOM 775 N N . TRP A 1 92 ? -10.111 0.652 16.132 1.00 85.44 92 TRP A N 1
ATOM 776 C CA . TRP A 1 92 ? -8.808 1.272 16.352 1.00 85.44 92 TRP A CA 1
ATOM 777 C C . TRP A 1 92 ? -7.647 0.311 16.060 1.00 85.44 92 TRP A C 1
ATOM 779 O O . TRP A 1 92 ? -6.709 0.678 15.358 1.00 85.44 92 TRP A O 1
ATOM 789 N N . ARG A 1 93 ? -7.735 -0.955 16.497 1.00 86.19 93 ARG A N 1
ATOM 790 C CA . ARG A 1 93 ? -6.718 -1.985 16.199 1.00 86.19 93 ARG A CA 1
ATOM 791 C C . ARG A 1 93 ? -6.565 -2.252 14.699 1.00 86.19 93 ARG A C 1
ATOM 793 O O . ARG A 1 93 ? -5.458 -2.536 14.246 1.00 86.19 93 ARG A O 1
ATOM 800 N N . ARG A 1 94 ? -7.659 -2.207 13.928 1.00 89.44 94 ARG A N 1
ATOM 801 C CA . ARG A 1 94 ? -7.600 -2.347 12.462 1.00 89.44 94 ARG A CA 1
ATOM 802 C C . ARG A 1 94 ? -6.944 -1.131 11.825 1.00 89.44 94 ARG A C 1
ATOM 804 O O . ARG A 1 94 ? -6.033 -1.310 11.027 1.00 89.44 94 ARG A O 1
ATOM 811 N N . ASP A 1 95 ? -7.370 0.070 12.208 1.00 88.81 95 ASP A N 1
ATOM 812 C CA . ASP A 1 95 ? -6.799 1.316 11.690 1.00 88.81 95 ASP A CA 1
ATOM 813 C C . ASP A 1 95 ? -5.299 1.416 12.010 1.00 88.81 95 ASP A C 1
ATOM 815 O O . ASP A 1 95 ? -4.524 1.784 11.137 1.00 88.81 95 ASP A O 1
ATOM 819 N N . TYR A 1 96 ? -4.871 0.987 13.201 1.00 84.31 96 TYR A N 1
ATOM 820 C CA . TYR A 1 96 ? -3.456 0.945 13.576 1.00 84.31 96 TYR A CA 1
ATOM 821 C C . TYR A 1 96 ? -2.628 0.032 12.660 1.00 84.31 96 TYR A C 1
ATOM 823 O O . TYR A 1 96 ? -1.558 0.419 12.201 1.00 84.31 96 TYR A O 1
ATOM 831 N N . LYS A 1 97 ? -3.136 -1.166 12.339 1.00 86.44 97 LYS A N 1
ATOM 832 C CA . LYS A 1 97 ? -2.478 -2.068 11.377 1.00 86.44 97 LYS A CA 1
ATOM 833 C C . LYS A 1 97 ? -2.439 -1.480 9.969 1.00 86.44 97 LYS A C 1
ATOM 835 O O . LYS A 1 97 ? -1.445 -1.637 9.274 1.00 86.44 97 LYS A O 1
ATOM 840 N N . VAL A 1 98 ? -3.504 -0.796 9.550 1.00 89.69 98 VAL A N 1
ATOM 841 C CA . VAL A 1 98 ? -3.514 -0.086 8.265 1.00 89.69 98 VAL A CA 1
ATOM 842 C C . VAL A 1 98 ? -2.447 1.008 8.265 1.00 89.69 98 VAL A C 1
ATOM 844 O O . VAL A 1 98 ? -1.679 1.081 7.315 1.00 89.69 98 VAL A O 1
ATOM 847 N N . ASP A 1 99 ? -2.326 1.800 9.332 1.00 87.69 99 ASP A N 1
ATOM 848 C CA . ASP A 1 99 ? -1.302 2.844 9.439 1.00 87.69 99 ASP A CA 1
ATOM 849 C C . ASP A 1 99 ? 0.130 2.285 9.394 1.00 87.69 99 ASP A C 1
ATOM 851 O O . ASP A 1 99 ? 1.005 2.908 8.793 1.00 87.69 99 ASP A O 1
ATOM 855 N N . GLN A 1 100 ? 0.374 1.107 9.983 1.00 87.00 100 GLN A N 1
ATOM 856 C CA . GLN A 1 100 ? 1.662 0.411 9.866 1.00 87.00 100 GLN A CA 1
ATOM 857 C C . GLN A 1 100 ? 2.005 0.119 8.400 1.00 87.00 100 GLN A C 1
ATOM 859 O O . GLN A 1 100 ? 3.107 0.434 7.951 1.00 87.00 100 GLN A O 1
ATOM 864 N N . GLU A 1 101 ? 1.048 -0.407 7.632 1.00 88.19 101 GLU A N 1
ATOM 865 C CA . GLU A 1 101 ? 1.259 -0.659 6.204 1.00 88.19 101 GLU A CA 1
ATOM 866 C C . GLU A 1 101 ? 1.396 0.635 5.391 1.00 88.19 101 GLU A C 1
ATOM 868 O O . GLU A 1 101 ? 2.178 0.686 4.445 1.00 88.19 101 GLU A O 1
ATOM 873 N N . ILE A 1 102 ? 0.723 1.721 5.784 1.00 89.62 102 ILE A N 1
ATOM 874 C CA . ILE A 1 102 ? 0.915 3.040 5.161 1.00 89.62 102 ILE A CA 1
ATOM 875 C C . ILE A 1 102 ? 2.372 3.500 5.308 1.00 89.62 102 ILE A C 1
ATOM 877 O O . ILE A 1 102 ? 2.981 3.943 4.331 1.00 89.62 102 ILE A O 1
ATOM 881 N N . VAL A 1 103 ? 2.945 3.384 6.508 1.00 89.81 103 VAL A N 1
ATOM 882 C CA . VAL A 1 103 ? 4.354 3.733 6.750 1.00 89.81 103 VAL A CA 1
ATOM 883 C C . VAL A 1 103 ? 5.278 2.842 5.915 1.00 89.81 103 VAL A C 1
ATOM 885 O O . VAL A 1 103 ? 6.205 3.363 5.290 1.00 89.81 103 VAL A O 1
ATOM 888 N N . ASN A 1 104 ? 4.998 1.536 5.841 1.00 89.38 104 ASN A N 1
ATOM 889 C CA . ASN A 1 104 ? 5.764 0.594 5.020 1.00 89.38 104 ASN A CA 1
ATOM 890 C C . ASN A 1 104 ? 5.760 0.997 3.537 1.00 89.38 104 ASN A C 1
ATOM 892 O O . ASN A 1 104 ? 6.826 1.074 2.930 1.00 89.38 104 ASN A O 1
ATOM 896 N N . ILE A 1 105 ? 4.598 1.340 2.969 1.00 90.94 105 ILE A N 1
ATOM 897 C CA . ILE A 1 105 ? 4.473 1.775 1.566 1.00 90.94 105 ILE A CA 1
ATOM 898 C C . ILE A 1 105 ? 5.323 3.024 1.300 1.00 90.94 105 ILE A C 1
ATOM 900 O O . ILE A 1 105 ? 6.057 3.088 0.313 1.00 90.94 105 ILE A O 1
ATOM 904 N N . ILE A 1 106 ? 5.264 4.032 2.175 1.00 89.06 106 ILE A N 1
ATOM 905 C CA . ILE A 1 106 ? 6.061 5.257 1.993 1.00 89.06 106 ILE A CA 1
ATOM 906 C C . ILE A 1 106 ? 7.559 4.976 2.153 1.00 89.06 106 ILE A C 1
ATOM 908 O O . ILE A 1 106 ? 8.379 5.532 1.419 1.00 89.06 106 ILE A O 1
ATOM 912 N N . GLN A 1 107 ? 7.932 4.067 3.052 1.00 90.88 107 GLN A N 1
ATOM 913 C CA . GLN A 1 107 ? 9.312 3.615 3.181 1.00 90.88 107 GLN A CA 1
ATOM 914 C C . GLN A 1 107 ? 9.794 2.875 1.920 1.00 90.88 107 GLN A C 1
ATOM 916 O O . GLN A 1 107 ? 10.933 3.076 1.492 1.00 90.88 107 GLN A O 1
ATOM 921 N N . GLU A 1 108 ? 8.954 2.041 1.305 1.00 90.31 108 GLU A N 1
ATOM 922 C CA . GLU A 1 108 ? 9.249 1.381 0.029 1.00 90.31 108 GLU A CA 1
ATOM 923 C C . GLU A 1 108 ? 9.447 2.394 -1.100 1.00 90.31 108 GLU A C 1
ATOM 925 O O . GLU A 1 108 ? 10.403 2.256 -1.863 1.00 90.31 108 GLU A O 1
ATOM 930 N N . ARG A 1 109 ? 8.630 3.455 -1.169 1.00 90.00 109 ARG A N 1
ATOM 931 C CA . ARG A 1 109 ? 8.821 4.550 -2.140 1.00 90.00 109 ARG A CA 1
ATOM 932 C C . ARG A 1 109 ? 10.188 5.213 -1.987 1.00 90.00 109 ARG A C 1
ATOM 934 O O . ARG A 1 109 ? 10.889 5.389 -2.984 1.00 90.00 109 ARG A O 1
ATOM 941 N N . LEU A 1 110 ? 10.590 5.527 -0.754 1.00 89.75 110 LEU A N 1
ATOM 942 C CA . LEU A 1 110 ? 11.893 6.134 -0.471 1.00 89.75 110 LEU A CA 1
ATOM 943 C C . LEU A 1 110 ? 13.048 5.202 -0.872 1.00 89.75 110 LEU A C 1
ATOM 945 O O . LEU A 1 110 ? 13.988 5.631 -1.540 1.00 89.75 110 LEU A O 1
ATOM 949 N N . LYS A 1 111 ? 12.960 3.911 -0.530 1.00 90.75 111 LYS A N 1
ATOM 950 C CA . LYS A 1 111 ? 13.965 2.904 -0.918 1.00 90.75 111 LYS A CA 1
ATOM 951 C C . LYS A 1 111 ? 14.040 2.721 -2.434 1.00 90.75 111 LYS A C 1
ATOM 953 O O . LYS A 1 111 ? 15.135 2.656 -2.988 1.00 90.75 111 LYS A O 1
ATOM 958 N N . ALA A 1 112 ? 12.895 2.663 -3.113 1.00 89.94 112 ALA A N 1
ATOM 959 C CA . ALA A 1 112 ? 12.830 2.544 -4.566 1.00 89.94 112 ALA A CA 1
ATOM 960 C C . ALA A 1 112 ? 13.459 3.766 -5.249 1.00 89.94 112 ALA A C 1
ATOM 962 O O . ALA A 1 112 ? 14.223 3.622 -6.200 1.00 89.94 112 ALA A O 1
ATOM 963 N N . CYS A 1 113 ? 13.188 4.963 -4.737 1.00 89.56 113 CYS A N 1
ATOM 964 C CA . CYS A 1 113 ? 13.791 6.205 -5.200 1.00 89.56 113 CYS A CA 1
ATOM 965 C C . CYS A 1 113 ? 15.321 6.209 -5.020 1.00 89.56 113 CYS A C 1
ATOM 967 O O . CYS A 1 113 ? 16.051 6.399 -5.994 1.00 89.56 113 CYS A O 1
ATOM 969 N N . GLN A 1 114 ? 15.814 5.846 -3.832 1.00 90.31 114 GLN A N 1
ATOM 970 C CA . GLN A 1 114 ? 17.249 5.718 -3.560 1.00 90.31 114 GLN A CA 1
ATOM 971 C C . GLN A 1 114 ? 17.937 4.713 -4.500 1.00 90.31 114 GLN A C 1
ATOM 973 O O . GLN A 1 114 ? 19.006 4.998 -5.040 1.00 90.31 114 GLN A O 1
ATOM 978 N N . GLN A 1 115 ? 17.313 3.555 -4.737 1.00 91.06 115 GLN A N 1
ATOM 979 C CA . GLN A 1 115 ? 17.853 2.523 -5.625 1.00 91.06 115 GLN A CA 1
ATOM 980 C C . GLN A 1 115 ? 17.898 2.974 -7.094 1.00 91.06 115 GLN A C 1
ATOM 982 O O . GLN A 1 115 ? 18.803 2.577 -7.826 1.00 91.06 115 GLN A O 1
ATOM 987 N N . ARG A 1 116 ? 16.931 3.787 -7.539 1.00 85.88 116 ARG A N 1
ATOM 988 C CA . ARG A 1 116 ? 16.868 4.301 -8.918 1.00 85.88 116 ARG A CA 1
ATOM 989 C C . ARG A 1 116 ? 17.898 5.395 -9.185 1.00 85.88 116 ARG A C 1
ATOM 991 O O . ARG A 1 116 ? 18.457 5.441 -10.276 1.00 85.88 116 ARG A O 1
ATOM 998 N N . GLU A 1 117 ? 18.125 6.276 -8.217 1.00 87.88 117 GLU A N 1
ATOM 999 C CA . GLU A 1 117 ? 18.950 7.479 -8.395 1.00 87.88 117 GLU A CA 1
ATOM 1000 C C . GLU A 1 117 ? 20.438 7.260 -8.095 1.00 87.88 117 GLU A C 1
ATOM 1002 O O . GLU A 1 117 ? 21.278 8.066 -8.516 1.00 87.88 117 GLU A O 1
ATOM 1007 N N . GLY A 1 118 ? 20.778 6.174 -7.392 1.00 87.81 118 GLY A N 1
ATOM 1008 C CA . GLY A 1 118 ? 22.159 5.802 -7.094 1.00 87.81 118 GLY A CA 1
ATOM 1009 C C . GLY A 1 118 ? 22.862 6.885 -6.279 1.00 87.81 118 GLY A C 1
ATOM 1010 O O . GLY A 1 118 ? 22.435 7.205 -5.178 1.00 87.81 118 GLY A O 1
ATOM 1011 N N . GLU A 1 119 ? 23.931 7.476 -6.813 1.00 86.00 119 GLU A N 1
ATOM 1012 C CA . GLU A 1 119 ? 24.712 8.522 -6.130 1.00 86.00 119 GLU A CA 1
ATOM 1013 C C . GLU A 1 119 ? 23.971 9.865 -6.014 1.00 86.00 119 GLU A C 1
ATOM 1015 O O . GLU A 1 119 ? 24.209 10.635 -5.083 1.00 86.00 119 GLU A O 1
ATOM 1020 N N . SER A 1 120 ? 23.030 10.137 -6.925 1.00 88.38 120 SER A N 1
ATOM 1021 C CA . SER A 1 120 ? 22.295 11.410 -6.996 1.00 88.38 120 SER A CA 1
ATOM 1022 C C . SER A 1 120 ? 21.060 11.483 -6.084 1.00 88.38 120 SER A C 1
ATOM 1024 O O . SER A 1 120 ? 20.324 12.472 -6.116 1.00 88.38 120 SER A O 1
ATOM 1026 N N . TYR A 1 121 ? 20.863 10.479 -5.219 1.00 86.06 121 TYR A N 1
ATOM 1027 C CA . TYR A 1 121 ? 19.644 10.316 -4.416 1.00 86.06 121 TYR A CA 1
ATOM 1028 C C . TYR A 1 121 ? 19.323 11.493 -3.485 1.00 86.06 121 TYR A C 1
ATOM 1030 O O . TYR A 1 121 ? 18.171 11.741 -3.146 1.00 86.06 121 TYR A O 1
ATOM 1038 N N . ARG A 1 122 ? 20.343 12.240 -3.045 1.00 85.50 122 ARG A N 1
ATOM 1039 C CA . ARG A 1 122 ? 20.160 13.358 -2.105 1.00 85.50 122 ARG A CA 1
ATOM 1040 C C . ARG A 1 122 ? 19.422 14.550 -2.715 1.00 85.50 122 ARG A C 1
ATOM 1042 O O . ARG A 1 122 ? 18.831 15.322 -1.970 1.00 85.50 122 ARG A O 1
ATOM 1049 N N . GLN A 1 123 ? 19.514 14.736 -4.030 1.00 87.50 123 GLN A N 1
ATOM 1050 C CA . GLN A 1 123 ? 18.947 15.904 -4.713 1.00 87.50 123 GLN A CA 1
ATOM 1051 C C . GLN A 1 123 ? 17.603 15.587 -5.364 1.00 87.50 123 GLN A C 1
ATOM 1053 O O . GLN A 1 123 ? 16.702 16.422 -5.343 1.00 87.50 123 GLN A O 1
ATOM 1058 N N . ASN A 1 124 ? 17.472 14.389 -5.927 1.00 87.94 124 ASN A N 1
ATOM 1059 C CA . ASN A 1 124 ? 16.315 14.023 -6.732 1.00 87.94 124 ASN A CA 1
ATOM 1060 C C . ASN A 1 124 ? 15.175 13.422 -5.870 1.00 87.94 124 ASN A C 1
ATOM 1062 O O . ASN A 1 124 ? 14.010 13.685 -6.159 1.00 87.94 124 ASN A O 1
ATOM 1066 N N . CYS A 1 125 ? 15.498 12.776 -4.739 1.00 90.62 125 CYS A N 1
ATOM 1067 C CA . CYS A 1 125 ? 14.542 12.114 -3.836 1.00 90.62 125 CYS A CA 1
ATOM 1068 C C . CYS A 1 125 ? 13.943 12.990 -2.713 1.00 90.62 125 CYS A C 1
ATOM 1070 O O . CYS A 1 125 ? 13.526 12.498 -1.658 1.00 90.62 125 CYS A O 1
ATOM 1072 N N . THR A 1 126 ? 13.965 14.313 -2.862 1.00 89.94 126 THR A N 1
ATOM 1073 C CA . THR A 1 126 ? 13.571 15.240 -1.784 1.00 89.94 126 THR A CA 1
ATOM 1074 C C . THR A 1 126 ? 12.087 15.143 -1.437 1.00 89.94 126 THR A C 1
ATOM 1076 O O . THR A 1 126 ? 11.729 15.169 -0.261 1.00 89.94 126 THR A O 1
ATOM 1079 N N . LYS A 1 127 ? 11.223 14.951 -2.438 1.00 89.25 127 LYS A N 1
ATOM 1080 C CA . LYS A 1 127 ? 9.766 14.865 -2.256 1.00 89.25 127 LYS A CA 1
ATOM 1081 C C . LYS A 1 127 ? 9.357 13.633 -1.451 1.00 89.25 127 LYS A C 1
ATOM 1083 O O . LYS A 1 127 ? 8.535 13.726 -0.541 1.00 89.25 127 LYS A O 1
ATOM 1088 N N . GLU A 1 128 ? 9.937 12.480 -1.764 1.00 89.00 128 GLU A N 1
ATOM 1089 C CA . GLU A 1 128 ? 9.690 11.221 -1.064 1.00 89.00 128 GLU A CA 1
ATOM 1090 C C . GLU A 1 128 ? 10.197 11.283 0.379 1.00 89.00 128 GLU A C 1
ATOM 1092 O O . GLU A 1 128 ? 9.539 10.773 1.289 1.00 89.00 128 GLU A O 1
ATOM 1097 N N . LEU A 1 129 ? 11.334 11.949 0.607 1.00 91.06 129 LEU A N 1
ATOM 1098 C CA . LEU A 1 129 ? 11.876 12.170 1.944 1.00 91.06 129 LEU A CA 1
ATOM 1099 C C . LEU A 1 129 ? 10.957 13.073 2.780 1.00 91.06 129 LEU A C 1
ATOM 1101 O O . LEU A 1 129 ? 10.634 12.739 3.921 1.00 91.06 129 LEU A O 1
ATOM 1105 N N . GLU A 1 130 ? 10.492 14.188 2.214 1.00 91.06 130 GLU A N 1
ATOM 1106 C CA . GLU A 1 130 ? 9.523 15.076 2.863 1.00 91.06 130 GLU A CA 1
ATOM 1107 C C . GLU A 1 130 ? 8.230 14.326 3.203 1.00 91.06 130 GLU A C 1
ATOM 1109 O O . GLU A 1 130 ? 7.768 14.387 4.345 1.00 91.06 130 GLU A O 1
ATOM 1114 N N . GLN A 1 131 ? 7.692 13.537 2.268 1.00 88.75 131 GLN A N 1
ATOM 1115 C CA . GLN A 1 131 ? 6.503 12.721 2.518 1.00 88.75 131 GLN A CA 1
ATOM 1116 C C . GLN A 1 131 ? 6.734 11.717 3.658 1.00 88.75 131 GLN A C 1
ATOM 1118 O O . GLN A 1 131 ? 5.893 11.591 4.551 1.00 88.75 131 GLN A O 1
ATOM 1123 N N . PHE A 1 132 ? 7.884 11.039 3.672 1.00 91.19 132 PHE A N 1
ATOM 1124 C CA . PHE A 1 132 ? 8.237 10.101 4.735 1.00 91.19 132 PHE A CA 1
ATOM 1125 C C . PHE A 1 132 ? 8.321 10.787 6.099 1.00 91.19 132 PHE A C 1
ATOM 1127 O O . PHE A 1 132 ? 7.741 10.293 7.062 1.00 91.19 132 PHE A O 1
ATOM 1134 N N . THR A 1 133 ? 8.982 11.944 6.197 1.00 90.31 133 THR A N 1
ATOM 1135 C CA . THR A 1 133 ? 9.096 12.673 7.473 1.00 90.31 133 THR A CA 1
ATOM 1136 C C . THR A 1 133 ? 7.744 13.135 8.018 1.00 90.31 133 THR A C 1
ATOM 1138 O O . THR A 1 133 ? 7.506 13.029 9.223 1.00 90.31 133 THR A O 1
ATOM 1141 N N . GLN A 1 134 ? 6.832 13.586 7.152 1.00 90.19 134 GLN A N 1
ATOM 1142 C CA . GLN A 1 134 ? 5.478 13.979 7.550 1.00 90.19 134 GLN A CA 1
ATOM 1143 C C . GLN A 1 134 ? 4.677 12.787 8.089 1.00 90.19 134 GLN A C 1
ATOM 1145 O O . GLN A 1 134 ? 4.085 12.873 9.167 1.00 90.19 134 GLN A O 1
ATOM 1150 N N . VAL A 1 135 ? 4.698 11.664 7.366 1.00 89.12 135 VAL A N 1
ATOM 1151 C CA . VAL A 1 135 ? 3.996 10.424 7.736 1.00 89.12 135 VAL A CA 1
ATOM 1152 C C . VAL A 1 135 ? 4.580 9.827 9.014 1.00 89.12 135 VAL A C 1
ATOM 1154 O O . VAL A 1 135 ? 3.830 9.483 9.925 1.00 89.12 135 VAL A O 1
ATOM 1157 N N . ALA A 1 136 ? 5.907 9.762 9.127 1.00 89.06 136 ALA A N 1
ATOM 1158 C CA . ALA A 1 136 ? 6.591 9.242 10.306 1.00 89.06 136 ALA A CA 1
ATOM 1159 C C . ALA A 1 136 ? 6.282 10.077 11.554 1.00 89.06 136 ALA A C 1
ATOM 1161 O O . ALA A 1 136 ? 6.002 9.513 12.609 1.00 89.06 136 ALA A O 1
ATOM 1162 N N . LYS A 1 137 ? 6.262 11.411 11.432 1.00 89.00 137 LYS A N 1
ATOM 1163 C CA . LYS A 1 137 ? 5.880 12.300 12.535 1.00 89.00 137 LYS A CA 1
ATOM 1164 C C . LYS A 1 137 ? 4.429 12.073 12.963 1.00 89.00 137 LYS A C 1
ATOM 1166 O O . LYS A 1 137 ? 4.174 11.857 14.142 1.00 89.00 137 LYS A O 1
ATOM 1171 N N . ALA A 1 138 ? 3.494 12.041 12.012 1.00 86.75 138 ALA A N 1
ATOM 1172 C CA . ALA A 1 138 ? 2.080 11.798 12.305 1.00 86.75 138 ALA A CA 1
ATOM 1173 C C . ALA A 1 138 ? 1.838 10.416 12.943 1.00 86.75 138 ALA A C 1
ATOM 1175 O O . ALA A 1 138 ? 1.014 10.279 13.851 1.00 86.75 138 ALA A O 1
ATOM 1176 N N . TYR A 1 139 ? 2.570 9.393 12.493 1.00 85.81 139 TYR A N 1
ATOM 1177 C CA . TYR A 1 139 ? 2.521 8.050 13.066 1.00 85.81 139 TYR A CA 1
ATOM 1178 C C . TYR A 1 139 ? 3.101 8.011 14.486 1.00 85.81 139 TYR A C 1
ATOM 1180 O O . TYR A 1 139 ? 2.502 7.405 15.377 1.00 85.81 139 TYR A O 1
ATOM 1188 N N . GLN A 1 140 ? 4.224 8.693 14.721 1.00 85.25 140 GLN A N 1
ATOM 1189 C CA . GLN A 1 140 ? 4.852 8.791 16.038 1.00 85.25 140 GLN A CA 1
ATOM 1190 C C . GLN A 1 140 ? 3.931 9.489 17.046 1.00 85.25 140 GLN A C 1
ATOM 1192 O O . GLN A 1 140 ? 3.699 8.950 18.129 1.00 85.25 140 GLN A O 1
ATOM 1197 N N . ASP A 1 141 ? 3.337 10.621 16.659 1.00 84.94 141 ASP A N 1
ATOM 1198 C CA . ASP A 1 141 ? 2.386 11.372 17.488 1.00 84.94 141 ASP A CA 1
ATOM 1199 C C . ASP A 1 141 ? 1.170 10.505 17.873 1.00 84.94 141 ASP A C 1
ATOM 1201 O O . ASP A 1 141 ? 0.656 10.577 18.993 1.00 84.94 141 ASP A O 1
ATOM 1205 N N . ARG A 1 142 ? 0.721 9.639 16.954 1.00 78.62 142 ARG A N 1
ATOM 1206 C CA . ARG A 1 142 ? -0.361 8.674 17.189 1.00 78.62 142 ARG A CA 1
ATOM 1207 C C . ARG A 1 142 ? 0.057 7.553 18.137 1.00 78.62 142 ARG A C 1
ATOM 1209 O O . ARG A 1 142 ? -0.721 7.217 19.030 1.00 78.62 142 ARG A O 1
ATOM 1216 N N . CYS A 1 143 ? 1.259 7.006 17.979 1.00 72.69 143 CYS A N 1
ATOM 1217 C CA . CYS A 1 143 ? 1.776 5.933 18.829 1.00 72.69 143 CYS A CA 1
ATOM 1218 C C . CYS A 1 143 ? 1.999 6.383 20.275 1.00 72.69 143 CYS A C 1
ATOM 1220 O O . CYS A 1 143 ? 1.662 5.643 21.193 1.00 72.69 143 CYS A O 1
ATOM 1222 N N . GLU A 1 144 ? 2.528 7.589 20.490 1.00 72.25 144 GLU A N 1
ATOM 1223 C CA . GLU A 1 144 ? 2.774 8.122 21.837 1.00 72.25 144 GLU A CA 1
ATOM 1224 C C . GLU A 1 144 ? 1.470 8.358 22.615 1.00 72.25 144 GLU A C 1
ATOM 1226 O O . GLU A 1 144 ? 1.419 8.191 23.831 1.00 72.25 144 GLU A O 1
ATOM 1231 N N . SER A 1 145 ? 0.388 8.697 21.911 1.00 64.56 145 SER A N 1
ATOM 1232 C CA . SER A 1 145 ? -0.941 8.879 22.508 1.00 64.56 145 SER A CA 1
ATOM 1233 C C . SER A 1 145 ? -1.710 7.575 22.765 1.00 64.56 145 SER A C 1
ATOM 1235 O O . SER A 1 145 ? -2.799 7.613 23.342 1.00 64.56 145 SER A O 1
ATOM 1237 N N . ALA A 1 146 ? -1.187 6.427 22.321 1.00 63.31 146 ALA A N 1
ATOM 1238 C CA . ALA A 1 146 ? -1.87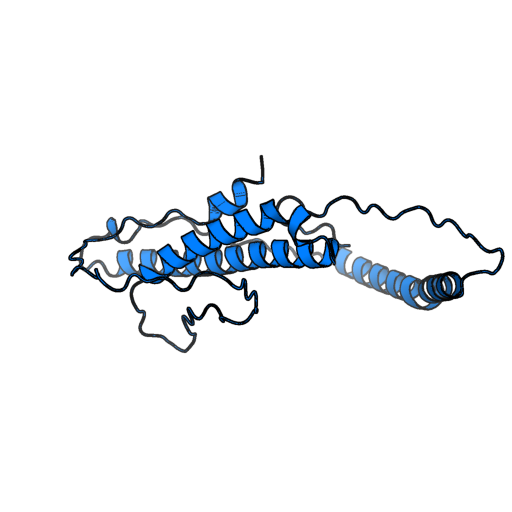2 5.150 22.450 1.00 63.31 146 ALA A CA 1
ATOM 1239 C C . ALA A 1 146 ? -1.752 4.601 23.885 1.00 63.31 146 ALA A C 1
ATOM 1241 O O . ALA A 1 146 ? -0.660 4.610 24.458 1.00 63.31 146 ALA A O 1
ATOM 1242 N N . PRO A 1 147 ? -2.842 4.084 24.483 1.00 55.94 147 PRO A N 1
ATOM 1243 C CA . PRO A 1 147 ? -2.758 3.457 25.793 1.00 55.94 147 PRO A CA 1
ATOM 1244 C C . PRO A 1 147 ? -1.846 2.217 25.736 1.00 55.94 147 PRO A C 1
ATOM 1246 O O . PRO A 1 147 ? -1.907 1.461 24.758 1.00 55.94 147 PRO A O 1
ATOM 1249 N N . PRO A 1 148 ? -1.026 1.963 26.776 1.00 51.50 148 PRO A N 1
ATOM 1250 C CA . PRO A 1 148 ? -0.235 0.745 26.866 1.00 51.50 148 PRO A CA 1
ATOM 1251 C C . PRO A 1 148 ? -1.184 -0.454 26.956 1.00 51.50 148 PRO A C 1
ATOM 1253 O O . PRO A 1 148 ? -1.842 -0.684 27.968 1.00 51.50 148 PRO A O 1
ATOM 1256 N N . GLN A 1 149 ? -1.290 -1.208 25.868 1.00 48.34 149 GLN A N 1
ATOM 1257 C CA . GLN A 1 149 ? -2.050 -2.452 25.837 1.00 48.34 149 GLN A CA 1
ATOM 1258 C C . GLN A 1 149 ? -1.313 -3.522 26.670 1.00 48.34 149 GLN A C 1
ATOM 1260 O O . GLN A 1 149 ? -0.100 -3.680 26.493 1.00 48.34 149 GLN A O 1
ATOM 1265 N N . PRO A 1 150 ? -1.997 -4.309 27.528 1.00 42.56 150 PRO A N 1
ATOM 1266 C CA . PRO A 1 150 ? -1.435 -5.558 28.028 1.00 42.56 150 PRO A CA 1
ATOM 1267 C C . PRO A 1 150 ? -1.289 -6.503 26.832 1.00 42.56 150 PRO A C 1
ATOM 1269 O O . PRO A 1 150 ? -2.270 -6.973 26.260 1.00 42.56 150 PRO A O 1
ATOM 1272 N N . ALA A 1 151 ? -0.054 -6.713 26.389 1.00 34.25 151 ALA A N 1
ATOM 1273 C CA . ALA A 1 151 ? 0.241 -7.514 25.212 1.00 34.25 151 ALA A CA 1
ATOM 1274 C C . ALA A 1 151 ? -0.173 -8.987 25.406 1.00 34.25 151 ALA A C 1
ATOM 1276 O O . ALA A 1 151 ? 0.309 -9.630 26.339 1.00 34.25 151 ALA A O 1
ATOM 1277 N N . PRO A 1 152 ? -0.926 -9.600 24.477 1.00 35.81 152 PRO A N 1
ATOM 1278 C CA . PRO A 1 152 ? -0.636 -10.958 24.057 1.00 35.81 152 PRO A CA 1
ATOM 1279 C C . PRO A 1 152 ? 0.457 -10.883 22.981 1.00 35.81 152 PRO A C 1
ATOM 1281 O O . PRO A 1 152 ? 0.204 -10.362 21.905 1.00 35.81 152 PRO A O 1
ATOM 1284 N N . SER A 1 153 ? 1.675 -11.312 23.332 1.00 35.66 153 SER A N 1
ATOM 1285 C CA . SER A 1 153 ? 2.799 -11.808 22.496 1.00 35.66 153 SER A CA 1
ATOM 1286 C C . SER A 1 153 ? 3.184 -11.184 21.133 1.00 35.66 153 SER A C 1
ATOM 1288 O O . SER A 1 153 ? 4.158 -11.642 20.542 1.00 35.66 153 SER A O 1
ATOM 1290 N N . TYR A 1 154 ? 2.559 -10.119 20.643 1.00 39.69 154 TYR A N 1
ATOM 1291 C CA . TYR A 1 154 ? 2.975 -9.386 19.441 1.00 39.69 154 TYR A CA 1
ATOM 1292 C C . TYR A 1 154 ? 3.100 -7.902 19.782 1.00 39.69 154 TYR A C 1
ATOM 1294 O O . TYR A 1 154 ? 2.251 -7.072 19.477 1.00 39.69 154 TYR A O 1
ATOM 1302 N N . SER A 1 155 ? 4.172 -7.618 20.523 1.00 36.22 155 SER A N 1
ATOM 1303 C CA . SER A 1 155 ? 5.056 -6.467 20.327 1.00 36.22 155 SER A CA 1
ATOM 1304 C C . SER A 1 155 ? 4.447 -5.232 19.639 1.00 36.22 155 SER A C 1
ATOM 1306 O O . SER A 1 155 ? 4.578 -5.071 18.426 1.00 36.22 155 SER A O 1
ATOM 1308 N N . CYS A 1 156 ? 3.962 -4.264 20.423 1.00 39.34 156 CYS A N 1
ATOM 1309 C CA . CYS A 1 156 ? 4.188 -2.858 20.073 1.00 39.34 156 CYS A CA 1
ATOM 1310 C C . CYS A 1 156 ? 5.672 -2.554 20.310 1.00 39.34 156 CYS A C 1
ATOM 1312 O O . CYS A 1 156 ? 6.051 -1.918 21.291 1.00 39.34 156 CYS A O 1
ATOM 1314 N N . PHE A 1 157 ? 6.537 -3.065 19.435 1.00 38.12 157 PHE A N 1
ATOM 1315 C CA . PHE A 1 157 ? 7.895 -2.556 19.337 1.00 38.12 157 PHE A CA 1
ATOM 1316 C C . PHE A 1 157 ? 7.812 -1.242 18.554 1.00 38.12 157 PHE A C 1
ATOM 1318 O O . PHE A 1 157 ? 8.011 -1.202 17.348 1.00 38.12 157 PHE A O 1
ATOM 1325 N N . CYS A 1 158 ? 7.539 -0.144 19.263 1.00 45.41 158 CYS A N 1
ATOM 1326 C CA . CYS A 1 158 ? 7.813 1.215 18.785 1.00 45.41 158 CYS A CA 1
ATOM 1327 C C . CYS A 1 158 ? 9.321 1.529 18.826 1.00 45.41 158 CYS A C 1
ATOM 1329 O O . CYS A 1 158 ? 9.714 2.683 18.974 1.00 45.41 158 CYS A O 1
ATOM 1331 N N . HIS A 1 159 ? 10.191 0.522 18.694 1.00 35.34 159 HIS A N 1
ATOM 1332 C CA . HIS A 1 159 ? 11.537 0.801 18.234 1.00 35.34 159 HIS A CA 1
ATOM 1333 C C . HIS A 1 159 ? 11.428 1.028 16.731 1.00 35.34 159 HIS A C 1
ATOM 1335 O O . HIS A 1 159 ? 11.517 0.088 15.942 1.00 35.34 159 HIS A O 1
ATOM 1341 N N . LEU A 1 160 ? 11.316 2.297 16.329 1.00 38.06 160 LEU A N 1
ATOM 1342 C CA . LEU A 1 160 ? 12.094 2.695 15.166 1.00 38.06 160 LEU A CA 1
ATOM 1343 C C . LEU A 1 160 ? 13.516 2.234 15.481 1.00 38.06 160 LEU A C 1
ATOM 1345 O O . LEU A 1 160 ? 14.155 2.753 16.398 1.00 38.06 160 LEU A O 1
ATOM 1349 N N . THR A 1 161 ? 13.978 1.189 14.801 1.00 34.47 161 THR A N 1
ATOM 1350 C CA . THR A 1 161 ? 15.386 0.832 14.803 1.00 34.47 161 THR A CA 1
ATOM 1351 C C . THR A 1 161 ? 16.135 2.061 14.317 1.00 34.47 161 THR A C 1
ATOM 1353 O O . THR A 1 161 ? 16.207 2.342 13.122 1.00 34.47 161 THR A O 1
ATOM 1356 N N . SER A 1 162 ? 16.653 2.819 15.278 1.00 35.31 162 SER A N 1
ATOM 1357 C CA . SER A 1 162 ? 17.797 3.696 15.124 1.00 35.31 162 SER A CA 1
ATOM 1358 C C . SER A 1 162 ? 18.944 2.826 14.622 1.00 35.31 162 SER A C 1
ATOM 1360 O O . SER A 1 162 ? 19.680 2.239 15.408 1.00 35.31 162 SER A O 1
ATOM 1362 N N . GLN A 1 163 ? 19.001 2.622 13.308 1.00 40.22 163 GLN A N 1
ATOM 1363 C CA . GLN A 1 163 ? 20.144 2.066 12.595 1.00 40.22 163 GLN A CA 1
ATOM 1364 C C . GLN A 1 163 ? 19.976 2.297 11.089 1.00 40.22 163 GLN A C 1
ATOM 1366 O O . GLN A 1 163 ? 19.768 1.392 10.292 1.00 40.22 163 GLN A O 1
ATOM 1371 N N . SER A 1 164 ? 20.118 3.558 10.694 1.00 32.81 164 SER A N 1
ATOM 1372 C CA . SER A 1 164 ? 20.871 3.886 9.486 1.00 32.81 164 SER A CA 1
ATOM 1373 C C . SER A 1 164 ? 21.557 5.227 9.717 1.00 32.81 164 SER A C 1
ATOM 1375 O O . SER A 1 164 ? 20.974 6.294 9.553 1.00 32.81 164 SER A O 1
ATOM 1377 N N . SER A 1 165 ? 22.794 5.126 10.191 1.00 32.81 165 SER A N 1
ATOM 1378 C CA . SER A 1 165 ? 23.891 6.075 10.016 1.00 32.81 165 SER A CA 1
ATOM 1379 C C . SER A 1 165 ? 23.657 7.138 8.932 1.00 32.81 165 SER A C 1
ATOM 1381 O O . SER A 1 165 ? 23.948 6.922 7.757 1.00 32.81 165 SER A O 1
ATOM 1383 N N . PHE A 1 166 ? 23.204 8.316 9.349 1.00 31.75 166 PHE A N 1
ATOM 1384 C CA . PHE A 1 166 ? 23.439 9.570 8.643 1.00 31.75 166 PHE A CA 1
ATOM 1385 C C . PHE A 1 166 ? 23.980 10.562 9.667 1.00 31.75 166 PHE A C 1
ATOM 1387 O O . PHE A 1 166 ? 23.282 11.419 10.202 1.00 31.75 166 PHE A O 1
ATOM 1394 N N . GLN A 1 167 ? 25.251 10.364 10.012 1.00 31.75 167 GLN A N 1
ATOM 1395 C CA . GLN A 1 167 ? 26.014 11.316 10.800 1.00 31.75 167 GLN A CA 1
ATOM 1396 C C . GLN A 1 167 ? 26.185 12.578 9.940 1.00 31.75 167 GLN A C 1
ATOM 1398 O O . GLN A 1 167 ? 27.052 12.638 9.071 1.00 31.75 167 GLN A O 1
ATOM 1403 N N . SER A 1 168 ? 25.329 13.575 10.148 1.00 26.72 168 SER A N 1
ATOM 1404 C CA . SER A 1 168 ? 25.679 14.962 9.850 1.00 26.72 168 SER A CA 1
ATOM 1405 C C . SER A 1 168 ? 26.522 15.477 11.024 1.00 26.72 168 SER A C 1
ATOM 1407 O O . SER A 1 168 ? 26.057 15.416 12.167 1.00 26.72 168 SER A O 1
ATOM 1409 N N . PRO A 1 169 ? 27.768 15.930 10.807 1.00 37.62 169 PRO A N 1
ATOM 1410 C CA . PRO A 1 169 ? 28.614 16.438 11.868 1.00 37.62 169 PRO A CA 1
ATOM 1411 C C . PRO A 1 169 ? 28.358 17.937 12.006 1.00 37.62 169 PRO A C 1
ATOM 1413 O O . PRO A 1 169 ? 29.006 18.704 11.312 1.00 37.62 169 PRO A O 1
ATOM 1416 N N . GLN A 1 170 ? 27.417 18.346 12.861 1.00 39.44 170 GLN A N 1
ATOM 1417 C CA . GLN A 1 170 ? 27.406 19.640 13.574 1.00 39.44 170 GLN A CA 1
ATOM 1418 C C . GLN A 1 170 ? 26.015 19.916 14.153 1.00 39.44 170 GLN A C 1
ATOM 1420 O O . GLN A 1 170 ? 25.126 20.343 13.430 1.00 39.44 170 GLN A O 1
ATOM 1425 N N . SER A 1 171 ? 25.860 19.707 15.463 1.00 32.12 171 SER A N 1
ATOM 1426 C CA . SER A 1 171 ? 25.287 20.695 16.396 1.00 32.12 171 SER A CA 1
ATOM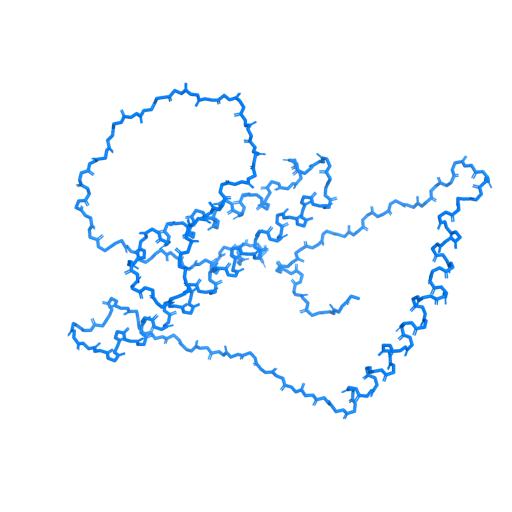 1427 C C . SER A 1 171 ? 25.063 20.041 17.763 1.00 32.12 171 SER A C 1
ATOM 1429 O O . SER A 1 171 ? 23.965 19.609 18.104 1.00 32.12 171 SER A O 1
ATOM 1431 N N . TRP A 1 172 ? 26.130 19.963 18.557 1.00 29.41 172 TRP A N 1
ATOM 1432 C CA . TRP A 1 172 ? 26.017 19.841 20.007 1.00 29.41 172 TRP A CA 1
ATOM 1433 C C . TRP A 1 172 ? 25.940 21.249 20.583 1.00 29.41 172 TRP A C 1
ATOM 1435 O O . TRP A 1 172 ? 26.984 21.839 20.828 1.00 29.41 172 TRP A O 1
ATOM 1445 N N . VAL A 1 173 ? 24.739 21.788 20.789 1.00 33.50 173 VAL A N 1
ATOM 1446 C CA . VAL A 1 173 ? 24.511 22.850 21.780 1.00 33.50 173 VAL A CA 1
ATOM 1447 C C . VAL A 1 173 ? 23.098 22.679 22.340 1.00 33.50 173 VAL A C 1
ATOM 1449 O O . VAL A 1 173 ? 22.119 22.956 21.662 1.00 33.50 173 VAL A O 1
ATOM 1452 N N . LEU A 1 174 ? 23.059 22.108 23.546 1.00 35.25 174 LEU A N 1
ATOM 1453 C CA . LEU A 1 174 ? 22.256 22.509 24.706 1.00 35.25 174 LEU A CA 1
ATOM 1454 C C . LEU A 1 174 ? 20.839 23.043 24.436 1.00 35.25 174 LEU A C 1
ATOM 1456 O O . LEU A 1 174 ? 20.678 24.159 23.969 1.00 35.25 174 LEU A O 1
ATOM 1460 N N . ASP A 1 175 ? 19.835 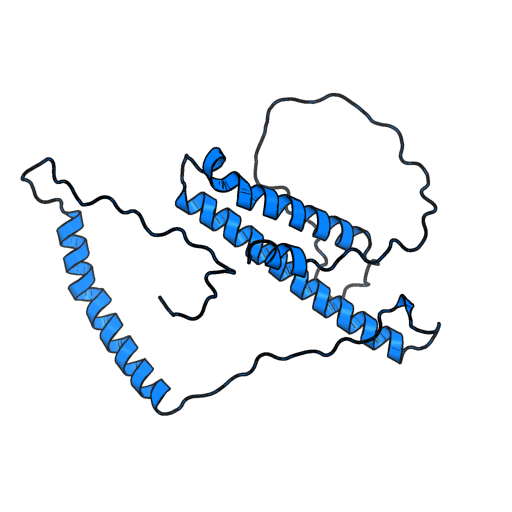22.292 24.895 1.00 28.44 175 ASP A N 1
ATOM 1461 C CA . ASP A 1 175 ? 19.031 22.774 26.024 1.00 28.44 175 ASP A CA 1
ATOM 1462 C C . ASP A 1 175 ? 18.340 21.606 26.744 1.00 28.44 175 ASP A C 1
ATOM 1464 O O . ASP A 1 175 ? 17.352 21.017 26.307 1.00 28.44 175 ASP A O 1
ATOM 1468 N N . VAL A 1 176 ? 18.926 21.266 27.891 1.00 40.22 176 VAL A N 1
ATOM 1469 C CA . VAL A 1 176 ? 18.286 20.553 28.992 1.00 40.22 176 VAL A CA 1
ATOM 1470 C C . VAL A 1 176 ? 17.589 21.618 29.830 1.00 40.22 176 VAL A C 1
ATOM 1472 O O . VAL A 1 176 ? 18.290 22.438 30.409 1.00 40.22 176 VAL A O 1
ATOM 1475 N N . LEU A 1 177 ? 16.252 21.585 29.888 1.00 36.22 177 LEU A N 1
ATOM 1476 C CA . LEU A 1 177 ? 15.357 22.042 30.975 1.00 36.22 177 LEU A CA 1
ATOM 1477 C C . LEU A 1 177 ? 14.057 22.619 30.404 1.00 36.22 177 LEU A C 1
ATOM 1479 O O . LEU A 1 177 ? 13.997 23.790 30.057 1.00 36.22 177 LEU A O 1
ATOM 1483 N N . LEU A 1 178 ? 13.010 21.788 30.375 1.00 30.42 178 LEU A N 1
ATOM 1484 C CA . LEU A 1 178 ? 11.628 22.111 30.770 1.00 30.42 178 LEU A CA 1
ATOM 1485 C C . LEU A 1 178 ? 10.725 20.934 30.378 1.00 30.42 178 LEU A C 1
ATOM 1487 O O . LEU A 1 178 ? 10.016 20.973 29.379 1.00 30.42 178 LEU A O 1
ATOM 1491 N N . ILE A 1 179 ? 10.728 19.870 31.185 1.00 34.16 179 ILE A N 1
ATOM 1492 C CA . ILE A 1 179 ? 9.565 18.976 31.230 1.00 34.16 179 ILE A CA 1
ATOM 1493 C C . ILE A 1 179 ? 8.710 19.469 32.392 1.00 34.16 179 ILE A C 1
ATOM 1495 O O . ILE A 1 179 ? 8.898 19.096 33.548 1.00 34.16 179 ILE A O 1
ATOM 1499 N N . SER A 1 180 ? 7.813 20.397 32.068 1.00 29.58 180 SER A N 1
ATOM 1500 C CA . SER A 1 180 ? 6.663 20.751 32.893 1.00 29.58 180 SER A CA 1
ATOM 1501 C C . SER A 1 180 ? 5.834 19.495 33.211 1.00 29.58 180 SER A C 1
ATOM 1503 O O . SER A 1 180 ? 5.769 18.585 32.379 1.00 29.58 180 SER A O 1
ATOM 1505 N N . PRO A 1 181 ? 5.136 19.433 34.359 1.00 35.22 181 PRO A N 1
ATOM 1506 C CA . PRO A 1 181 ? 4.155 18.388 34.594 1.00 35.22 181 PRO A CA 1
ATOM 1507 C C . PRO A 1 181 ? 2.949 18.702 33.707 1.00 35.22 181 PRO A C 1
ATOM 1509 O O . PRO A 1 181 ? 2.134 19.563 34.034 1.00 35.22 181 PRO A O 1
ATOM 1512 N N . ILE A 1 182 ? 2.843 18.061 32.544 1.00 35.31 182 ILE A N 1
ATOM 1513 C CA . ILE A 1 182 ? 1.650 18.213 31.711 1.00 35.31 182 ILE A CA 1
ATOM 1514 C C . ILE A 1 182 ? 0.551 17.357 32.339 1.00 35.31 182 ILE A C 1
ATOM 1516 O O . ILE A 1 182 ? 0.342 16.199 31.990 1.00 35.31 182 ILE A O 1
ATOM 1520 N N . SER A 1 183 ? -0.189 17.967 33.265 1.00 40.03 183 SER A N 1
ATOM 1521 C CA . SER A 1 183 ? -1.626 17.741 33.321 1.00 40.03 183 SER A CA 1
ATOM 1522 C C . SER A 1 183 ? -2.184 18.098 31.941 1.00 40.03 183 SER A C 1
ATOM 1524 O O . SER A 1 183 ? -2.149 19.261 31.538 1.00 40.03 183 SER A O 1
ATOM 1526 N N . GLY A 1 184 ? -2.640 17.114 31.178 1.00 27.89 184 GLY A N 1
ATOM 1527 C CA . GLY A 1 184 ? -3.132 17.348 29.826 1.00 27.89 184 GLY A CA 1
ATOM 1528 C C . GLY A 1 184 ? -4.151 16.293 29.468 1.00 27.89 184 GLY A C 1
ATOM 1529 O O . GLY A 1 184 ? -3.801 15.129 29.312 1.00 27.89 184 GLY A O 1
ATOM 1530 N N . GLY A 1 185 ? -5.413 16.711 29.395 1.00 27.95 185 GLY A N 1
ATOM 1531 C CA . GLY A 1 185 ? -6.538 15.860 29.040 1.00 27.95 185 GLY A CA 1
ATOM 1532 C C . GLY A 1 185 ? -6.409 15.223 27.656 1.00 27.95 185 GLY A C 1
ATOM 1533 O O . GLY A 1 185 ? -5.478 15.512 26.906 1.00 27.95 185 GLY A O 1
ATOM 1534 N N . CYS A 1 186 ? -7.380 14.355 27.348 1.00 31.56 186 CYS A N 1
ATOM 1535 C CA . CYS A 1 186 ? -7.571 13.671 26.067 1.00 31.56 186 CYS A CA 1
ATOM 1536 C C . CYS A 1 186 ? -7.040 14.498 24.885 1.00 31.56 186 CYS A C 1
ATOM 1538 O O . CYS A 1 186 ? -7.703 15.429 24.418 1.00 31.56 186 CYS A O 1
ATOM 1540 N N . ARG A 1 187 ? -5.835 14.166 24.394 1.00 38.09 187 ARG A N 1
ATOM 1541 C CA . ARG A 1 187 ? -5.360 14.703 23.118 1.00 38.09 187 ARG A CA 1
ATOM 1542 C C . ARG A 1 187 ? -6.378 14.276 22.066 1.00 38.09 187 ARG A C 1
ATOM 1544 O O . ARG A 1 187 ? -6.748 13.105 21.994 1.00 38.09 187 ARG A O 1
ATOM 1551 N N . ARG A 1 188 ? -6.859 15.241 21.277 1.00 41.09 188 ARG A N 1
ATOM 1552 C CA . ARG A 1 188 ? -7.723 14.980 20.119 1.00 41.09 188 ARG A CA 1
ATOM 1553 C C . ARG A 1 188 ? -7.099 13.862 19.285 1.00 41.09 188 ARG A C 1
ATOM 1555 O O . ARG A 1 188 ? -5.894 13.903 19.043 1.00 41.09 188 ARG A O 1
ATOM 1562 N N . LYS A 1 189 ? -7.923 12.901 18.852 1.00 46.16 189 LYS A N 1
ATOM 1563 C CA . LYS A 1 189 ? -7.528 11.813 17.949 1.00 46.16 189 LYS A CA 1
ATOM 1564 C C . LYS A 1 189 ? -6.711 12.417 16.793 1.00 46.16 189 LYS A C 1
ATOM 1566 O O . LYS A 1 189 ? -7.258 13.250 16.065 1.00 46.16 189 LYS A O 1
ATOM 1571 N N . PRO A 1 190 ? -5.418 12.078 16.643 1.00 53.62 190 PRO A N 1
ATOM 1572 C CA . PRO A 1 190 ? -4.624 12.601 15.541 1.00 53.62 190 PRO A CA 1
ATOM 1573 C C . PRO A 1 190 ? -5.259 12.173 14.209 1.00 53.62 190 PRO A C 1
ATOM 1575 O O . PRO A 1 190 ? -5.861 11.095 14.147 1.00 53.62 190 PRO A O 1
ATOM 1578 N N . PRO A 1 191 ? -5.165 12.987 13.144 1.00 58.88 191 PRO A N 1
ATOM 1579 C CA . PRO A 1 191 ? -5.819 12.706 11.865 1.00 58.88 191 PRO A CA 1
ATOM 1580 C C . PRO A 1 191 ? -5.362 11.356 11.300 1.00 58.88 191 PRO A C 1
ATOM 1582 O O . PRO A 1 191 ? -4.216 10.960 11.510 1.00 58.88 191 PRO A O 1
ATOM 1585 N N . HIS A 1 192 ? -6.266 10.624 10.630 1.00 62.53 192 HIS A N 1
ATOM 1586 C CA . HIS A 1 192 ? -5.928 9.390 9.898 1.00 62.53 192 HIS A CA 1
ATOM 1587 C C . HIS A 1 192 ? -4.717 9.621 8.988 1.00 62.53 192 HIS A C 1
ATOM 1589 O O . HIS A 1 192 ? -4.571 10.725 8.474 1.00 62.53 192 HIS A O 1
ATOM 1595 N N . LEU A 1 193 ? -3.863 8.608 8.780 1.00 65.81 193 LEU A N 1
ATOM 1596 C CA . LEU A 1 193 ? -2.711 8.740 7.877 1.00 65.81 193 LEU A CA 1
ATOM 1597 C C . LEU A 1 193 ? -3.085 8.611 6.391 1.00 65.81 193 LEU A C 1
ATOM 1599 O O . LEU A 1 193 ? -2.323 9.017 5.520 1.00 65.81 193 LEU A O 1
ATOM 1603 N N . ILE A 1 194 ? -4.297 8.133 6.100 1.00 64.94 194 ILE A N 1
ATOM 1604 C CA . ILE A 1 194 ? -4.855 7.991 4.745 1.00 64.94 194 ILE A CA 1
ATOM 1605 C C . ILE A 1 194 ? -4.745 9.275 3.884 1.00 64.94 194 ILE A C 1
ATOM 1607 O O . ILE A 1 194 ? -4.335 9.163 2.731 1.00 64.94 194 ILE A O 1
ATOM 1611 N N . PRO A 1 195 ? -5.022 10.499 4.379 1.00 63.69 195 PRO A N 1
ATOM 1612 C CA . PRO A 1 195 ? -4.864 11.730 3.602 1.00 63.69 195 PRO A CA 1
ATOM 1613 C C . PRO A 1 195 ? -3.421 11.966 3.136 1.00 63.69 195 PRO A C 1
ATOM 1615 O O . PRO A 1 195 ? -3.211 12.493 2.051 1.00 63.69 195 PRO A O 1
ATOM 1618 N N . TYR A 1 196 ? -2.413 11.528 3.899 1.00 62.03 196 TYR A N 1
ATOM 1619 C CA . TYR A 1 196 ? -1.005 11.674 3.509 1.00 62.03 196 TYR A CA 1
ATOM 1620 C C . TYR A 1 196 ? -0.596 10.729 2.370 1.00 62.03 196 TYR A C 1
ATOM 1622 O O . TYR A 1 196 ? 0.381 11.006 1.671 1.00 62.03 196 TYR A O 1
ATOM 1630 N N . LEU A 1 197 ? -1.340 9.639 2.146 1.00 59.59 197 LEU A N 1
ATOM 1631 C CA . LEU A 1 197 ? -1.214 8.839 0.925 1.00 59.59 197 LEU A CA 1
ATOM 1632 C C . LEU A 1 197 ? -1.863 9.531 -0.277 1.00 59.59 197 LEU A C 1
ATOM 1634 O O . LEU A 1 197 ? -1.316 9.473 -1.377 1.00 59.59 197 LEU A O 1
ATOM 1638 N N . LEU A 1 198 ? -3.009 10.181 -0.059 1.00 57.28 198 LEU A N 1
ATOM 1639 C CA . LEU A 1 198 ? -3.848 10.770 -1.107 1.00 57.28 198 LEU A CA 1
ATOM 1640 C C . LEU A 1 198 ? -3.389 12.164 -1.572 1.00 57.28 198 LEU A C 1
ATOM 1642 O O . LEU A 1 198 ? -3.731 12.573 -2.674 1.00 57.28 198 LEU A O 1
ATOM 1646 N N . ASN A 1 199 ? -2.583 12.890 -0.795 1.00 52.97 199 ASN A N 1
ATOM 1647 C CA . ASN A 1 199 ? -2.126 14.238 -1.171 1.00 52.97 199 ASN A CA 1
ATOM 1648 C C . ASN A 1 199 ? -1.155 14.277 -2.373 1.00 52.97 199 ASN A C 1
ATOM 1650 O O . ASN A 1 199 ? -0.873 15.356 -2.876 1.00 52.97 199 ASN A O 1
ATOM 1654 N N . ASN A 1 200 ? -0.665 13.125 -2.846 1.00 48.66 200 ASN A N 1
ATOM 1655 C CA . ASN A 1 200 ? 0.130 13.000 -4.079 1.00 48.66 200 ASN A CA 1
ATOM 1656 C C . ASN A 1 200 ? -0.668 12.386 -5.252 1.00 48.66 200 ASN A C 1
ATOM 1658 O O . ASN A 1 200 ? -0.079 12.050 -6.275 1.00 48.66 200 ASN A O 1
ATOM 1662 N N . LEU A 1 201 ? -1.986 12.198 -5.094 1.00 45.56 201 LEU A N 1
ATOM 1663 C CA . LEU A 1 201 ? -2.892 11.597 -6.085 1.00 45.56 201 LEU A CA 1
ATOM 1664 C C . LEU A 1 201 ? -3.675 12.636 -6.925 1.00 45.56 201 LEU A C 1
ATOM 1666 O O . LEU A 1 201 ? -4.504 12.223 -7.735 1.00 45.56 201 LEU A O 1
ATOM 1670 N N . SER A 1 202 ? -3.439 13.947 -6.746 1.00 30.03 202 SER A N 1
ATOM 1671 C CA . SER A 1 202 ? -4.047 15.032 -7.548 1.00 30.03 202 SER A CA 1
ATOM 1672 C C . SER A 1 202 ? -3.056 15.708 -8.485 1.00 30.03 202 SER A C 1
ATOM 1674 O O . SER A 1 202 ? -1.991 16.114 -7.966 1.00 30.03 202 SER A O 1
#

Secondary structure (DSSP, 8-state):
--TTS-TTTS------PPP---SSSSPPHHHHHHHHHIIIIIHHHHHHHHHHHHHHHHS-----PPPPPP---GGGSPTT-HHHHHHHHHHHHHHHHHHHHHHHHHHHHHHHHHHHHGGGHHHH-HHHHHHHHHHHHHHHHHHHTS-----SSS---------S-------------------------PPPSHHHHHTT--